Protein AF-A0A3C2EBA3-F1 (afdb_monomer)

Structure (mmCIF, N/CA/C/O backbone):
data_AF-A0A3C2EBA3-F1
#
_entry.id   AF-A0A3C2EBA3-F1
#
loop_
_atom_site.group_PDB
_atom_site.id
_atom_site.type_symbol
_atom_site.label_atom_id
_atom_site.label_alt_id
_atom_site.label_comp_id
_atom_site.label_asym_id
_atom_site.label_entity_id
_atom_site.label_seq_id
_atom_site.pdbx_PDB_ins_code
_atom_site.Cartn_x
_atom_site.Cartn_y
_atom_site.Cartn_z
_atom_site.occupancy
_atom_site.B_iso_or_equiv
_atom_site.auth_seq_id
_atom_site.auth_comp_id
_atom_site.auth_asym_id
_atom_site.auth_atom_id
_atom_site.pdbx_PDB_model_num
ATOM 1 N N . MET A 1 1 ? 36.173 0.325 -23.401 1.00 31.41 1 MET A N 1
ATOM 2 C CA . MET A 1 1 ? 35.203 1.389 -23.757 1.00 31.41 1 MET A CA 1
ATOM 3 C C . MET A 1 1 ? 33.831 0.750 -23.956 1.00 31.41 1 MET A C 1
ATOM 5 O O . MET A 1 1 ? 33.612 0.110 -24.977 1.00 31.41 1 MET A O 1
ATOM 9 N N . ASN A 1 2 ? 32.942 0.833 -22.961 1.00 29.47 2 ASN A N 1
ATOM 10 C CA . ASN A 1 2 ? 31.624 0.189 -23.014 1.00 29.47 2 ASN A CA 1
ATOM 11 C C . ASN A 1 2 ? 30.644 1.033 -23.838 1.00 29.47 2 ASN A C 1
ATOM 13 O O . ASN A 1 2 ? 30.284 2.140 -23.446 1.00 29.47 2 ASN A O 1
ATOM 17 N N . LYS A 1 3 ? 30.222 0.496 -24.987 1.00 30.86 3 LYS A N 1
ATOM 18 C CA . LYS A 1 3 ? 29.178 1.074 -25.838 1.00 30.86 3 LYS A CA 1
ATOM 19 C C . LYS A 1 3 ? 27.827 0.966 -25.124 1.00 30.86 3 LYS A C 1
ATOM 21 O O . LYS A 1 3 ? 27.302 -0.128 -24.938 1.00 30.86 3 LYS A O 1
ATOM 26 N N . ILE A 1 4 ? 27.270 2.110 -24.735 1.00 30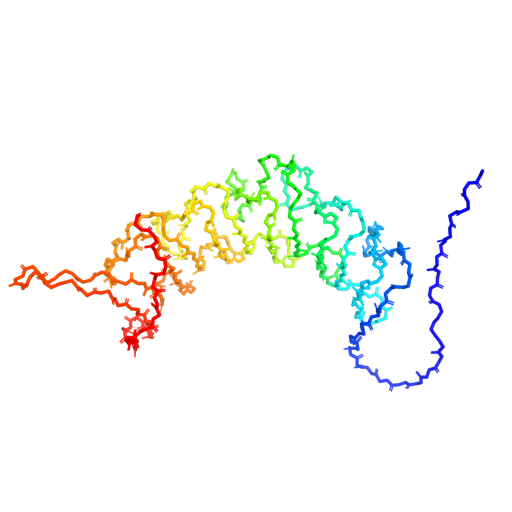.44 4 ILE A N 1
ATOM 27 C CA . ILE A 1 4 ? 25.890 2.243 -24.261 1.00 30.44 4 ILE A CA 1
ATOM 28 C C . ILE A 1 4 ? 24.974 1.980 -25.461 1.00 30.44 4 ILE A C 1
ATOM 30 O O . ILE A 1 4 ? 24.862 2.808 -26.362 1.00 30.44 4 ILE A O 1
ATOM 34 N N . ALA A 1 5 ? 24.346 0.806 -25.505 1.00 30.86 5 ALA A N 1
ATOM 35 C CA . ALA A 1 5 ? 23.328 0.493 -26.500 1.00 30.86 5 ALA A CA 1
ATOM 36 C C . ALA A 1 5 ? 22.001 1.148 -26.085 1.00 30.86 5 ALA A C 1
ATOM 38 O O . ALA A 1 5 ? 21.215 0.573 -25.332 1.00 30.86 5 ALA A O 1
ATOM 39 N N . LEU A 1 6 ? 21.769 2.371 -26.562 1.00 29.14 6 LEU A N 1
ATOM 40 C CA . LEU A 1 6 ? 20.478 3.047 -26.490 1.00 29.14 6 LEU A CA 1
ATOM 41 C C . LEU A 1 6 ? 19.537 2.382 -27.512 1.00 29.14 6 LEU A C 1
ATOM 43 O O . LEU A 1 6 ? 19.645 2.627 -28.711 1.00 29.14 6 LEU A O 1
ATOM 47 N N . LEU A 1 7 ? 18.656 1.484 -27.066 1.00 34.88 7 LEU A N 1
ATOM 48 C CA . LEU A 1 7 ? 17.690 0.838 -27.957 1.00 34.88 7 LEU A CA 1
ATOM 49 C C . LEU A 1 7 ? 16.492 1.775 -28.179 1.00 34.88 7 LEU A C 1
ATOM 51 O O . LEU A 1 7 ? 15.582 1.845 -27.357 1.00 34.88 7 LEU A O 1
ATOM 55 N N . ILE A 1 8 ? 16.507 2.497 -29.300 1.00 39.19 8 ILE A N 1
ATOM 56 C CA . ILE A 1 8 ? 15.340 3.201 -29.841 1.00 39.19 8 ILE A CA 1
ATOM 57 C C . ILE A 1 8 ? 14.452 2.142 -30.505 1.00 39.19 8 ILE A C 1
ATOM 59 O O . ILE A 1 8 ? 14.849 1.512 -31.483 1.00 39.19 8 ILE A O 1
ATOM 63 N N . ILE A 1 9 ? 13.265 1.903 -29.950 1.00 39.97 9 ILE A N 1
ATOM 64 C CA . ILE A 1 9 ? 12.298 0.951 -30.506 1.00 39.97 9 ILE A CA 1
ATOM 65 C C . ILE A 1 9 ? 11.638 1.594 -31.737 1.00 39.97 9 ILE A C 1
ATOM 67 O O . ILE A 1 9 ? 10.810 2.492 -31.596 1.00 39.97 9 ILE A O 1
ATOM 71 N N . PHE A 1 10 ? 11.986 1.129 -32.939 1.00 34.78 10 PHE A N 1
ATOM 72 C CA . PHE A 1 10 ? 11.207 1.371 -34.158 1.00 34.78 10 PHE A CA 1
ATOM 73 C C . PHE A 1 10 ? 10.054 0.360 -34.226 1.00 34.78 10 PHE A C 1
ATOM 75 O O . PHE A 1 10 ? 10.283 -0.848 -34.235 1.00 34.78 10 PHE A O 1
ATOM 82 N N . LEU A 1 11 ? 8.811 0.844 -34.284 1.00 38.69 11 LEU A N 1
ATOM 83 C CA . LEU A 1 11 ? 7.630 0.032 -34.594 1.00 38.69 11 LEU A CA 1
ATOM 84 C C . LEU A 1 11 ? 7.099 0.442 -35.971 1.00 38.69 11 LEU A C 1
ATOM 86 O O . LEU A 1 11 ? 6.733 1.599 -36.173 1.00 38.69 11 LEU A O 1
ATOM 90 N N . LEU A 1 12 ? 7.083 -0.529 -36.889 1.00 34.88 12 LEU A N 1
ATOM 91 C CA . LEU A 1 12 ? 6.545 -0.434 -38.246 1.00 34.88 12 LEU A CA 1
ATOM 92 C C . LEU A 1 12 ? 5.065 -0.006 -38.280 1.00 34.88 12 LEU A C 1
ATOM 94 O O . LEU A 1 12 ? 4.290 -0.217 -37.344 1.00 34.88 12 LEU A O 1
ATOM 98 N N . SER A 1 13 ? 4.723 0.623 -39.400 1.00 42.38 13 SER A N 1
ATOM 99 C CA . SER A 1 13 ? 3.483 1.300 -39.771 1.00 42.38 13 SER A CA 1
ATOM 100 C C . SER A 1 13 ? 2.246 0.396 -39.850 1.00 42.38 13 SER A C 1
ATOM 102 O O . SER A 1 13 ? 2.272 -0.654 -40.480 1.00 42.38 13 SER A O 1
ATOM 104 N N . ALA A 1 14 ? 1.132 0.883 -39.291 1.00 34.38 14 ALA A N 1
ATOM 105 C CA . ALA A 1 14 ? -0.233 0.670 -39.786 1.00 34.38 14 ALA A CA 1
ATOM 106 C C . ALA A 1 14 ? -1.189 1.697 -39.142 1.00 34.38 14 ALA A C 1
ATOM 108 O O . ALA A 1 14 ? -1.029 2.070 -37.976 1.00 34.38 14 ALA A O 1
ATOM 109 N N . ASN A 1 15 ? -2.135 2.165 -39.954 1.00 35.81 15 ASN A N 1
ATOM 110 C CA . ASN A 1 15 ? -3.033 3.303 -39.761 1.00 35.81 15 ASN A CA 1
ATOM 111 C C . ASN A 1 15 ? -4.149 3.098 -38.708 1.00 35.81 15 ASN A C 1
ATOM 113 O O . ASN A 1 15 ? -4.645 1.993 -38.529 1.00 35.81 15 ASN A O 1
ATOM 117 N N . LEU A 1 16 ? -4.554 4.229 -38.107 1.00 43.19 16 LEU A N 1
ATOM 118 C CA . LEU A 1 16 ? -5.832 4.584 -37.455 1.00 43.19 16 LEU A CA 1
ATOM 119 C C . LEU A 1 16 ? -6.456 3.671 -36.375 1.00 43.19 16 LEU A C 1
ATOM 121 O O . LEU A 1 16 ? -7.149 2.700 -36.646 1.00 43.19 16 LEU A O 1
ATOM 125 N N . SER A 1 17 ? -6.384 4.130 -35.125 1.00 37.41 17 SER A N 1
ATOM 126 C CA . SER A 1 17 ? -7.558 4.517 -34.317 1.00 37.41 17 SER A CA 1
ATOM 127 C C . SER A 1 17 ? -7.080 5.024 -32.956 1.00 37.41 17 SER A C 1
ATOM 129 O O . SER A 1 17 ? -6.072 4.563 -32.422 1.00 37.41 17 SER A O 1
ATOM 131 N N . ASN A 1 18 ? -7.786 6.013 -32.413 1.00 45.53 18 ASN A N 1
ATOM 132 C CA . ASN A 1 18 ? -7.537 6.640 -31.116 1.00 45.53 18 ASN A CA 1
ATOM 133 C C . ASN A 1 18 ? -7.939 5.687 -29.968 1.00 45.53 18 ASN A C 1
ATOM 135 O O . ASN A 1 18 ? -8.848 5.960 -29.190 1.00 45.53 18 ASN A O 1
ATOM 139 N N . SER A 1 19 ? -7.318 4.510 -29.935 1.00 46.69 19 SER A N 1
ATOM 140 C CA . SER A 1 19 ? -7.518 3.462 -28.943 1.00 46.69 19 SER A CA 1
ATOM 141 C C . SER A 1 19 ? -6.326 3.478 -27.998 1.00 46.69 19 SER A C 1
ATOM 143 O O . SER A 1 19 ? -5.181 3.337 -28.439 1.00 46.69 19 SER A O 1
ATOM 145 N N . GLN A 1 20 ? -6.593 3.647 -26.700 1.00 60.56 20 GLN A N 1
ATOM 146 C CA . GLN A 1 20 ? -5.590 3.462 -25.658 1.00 60.56 20 GLN A CA 1
ATOM 147 C C . GLN A 1 20 ? -5.163 1.986 -25.619 1.00 60.56 20 GLN A C 1
ATOM 149 O O . GLN A 1 20 ? -5.684 1.196 -24.832 1.00 60.56 20 GLN A O 1
ATOM 154 N N . SER A 1 21 ? -4.269 1.571 -26.520 1.00 81.38 21 SER A N 1
ATOM 155 C CA . SER A 1 21 ? -3.880 0.169 -26.639 1.00 81.38 21 SER A CA 1
ATOM 156 C C . SER A 1 21 ? -2.825 -0.156 -25.587 1.00 81.38 21 SER A C 1
ATOM 158 O O . SER A 1 21 ? -1.691 0.337 -25.657 1.00 81.38 21 SER A O 1
ATOM 160 N N . THR A 1 22 ? -3.174 -1.015 -24.639 1.00 87.88 22 THR A N 1
ATOM 161 C CA . THR A 1 22 ? -2.207 -1.664 -23.757 1.00 87.88 22 THR A CA 1
ATOM 162 C C . THR A 1 22 ? -1.638 -2.893 -24.460 1.00 87.88 22 THR A C 1
ATOM 164 O O . THR A 1 22 ? -2.386 -3.729 -24.961 1.00 87.88 22 THR A O 1
ATOM 167 N N . LYS A 1 23 ? -0.310 -3.002 -24.514 1.00 91.81 23 LYS A N 1
ATOM 168 C CA . LYS A 1 23 ? 0.401 -4.152 -25.080 1.00 91.81 23 LYS A CA 1
ATOM 169 C C . LYS A 1 23 ? 1.373 -4.730 -24.067 1.00 91.81 23 LYS A C 1
ATOM 171 O O . LYS A 1 23 ? 2.056 -3.987 -23.363 1.00 91.81 23 LYS A O 1
ATOM 176 N N . THR A 1 24 ? 1.464 -6.050 -24.048 1.00 94.25 24 THR A N 1
ATOM 177 C CA . THR A 1 24 ? 2.398 -6.797 -23.208 1.00 94.25 24 THR A CA 1
ATOM 178 C C . THR A 1 24 ? 3.431 -7.476 -24.096 1.00 94.25 24 THR A C 1
ATOM 180 O O . THR A 1 24 ? 3.086 -8.061 -25.121 1.00 94.25 24 THR A O 1
ATOM 183 N N . HIS A 1 25 ? 4.702 -7.363 -23.724 1.00 93.38 25 HIS A N 1
ATOM 184 C CA . HIS A 1 25 ? 5.829 -7.890 -24.481 1.00 93.38 25 HIS A CA 1
ATOM 185 C C . HIS A 1 25 ? 6.744 -8.695 -23.564 1.00 93.38 25 HIS A C 1
ATOM 187 O O . HIS A 1 25 ? 7.222 -8.169 -22.560 1.00 93.38 25 HIS A O 1
ATOM 193 N N . LYS A 1 26 ? 7.050 -9.936 -23.947 1.00 96.88 26 LYS A N 1
ATOM 194 C CA . LYS A 1 26 ? 8.061 -10.741 -23.262 1.00 96.88 26 LYS A CA 1
ATOM 195 C C . LYS A 1 26 ? 9.458 -10.270 -23.653 1.00 96.88 26 LYS A C 1
ATOM 197 O O . LYS A 1 26 ? 9.784 -10.177 -24.837 1.00 96.88 26 LYS A O 1
ATOM 202 N N . LEU A 1 27 ? 10.296 -9.977 -22.668 1.00 95.19 27 LEU A N 1
ATOM 203 C CA . LEU A 1 27 ? 11.659 -9.513 -22.895 1.00 95.19 27 LEU A CA 1
ATOM 204 C C . LEU A 1 27 ? 12.588 -10.691 -23.190 1.00 95.19 27 LEU A C 1
ATOM 206 O O . LEU A 1 27 ? 12.695 -11.622 -22.400 1.00 95.19 27 LEU A O 1
ATOM 210 N N . MET A 1 28 ? 13.326 -10.631 -24.296 1.00 96.44 28 MET A N 1
ATOM 211 C CA . MET A 1 28 ? 14.301 -11.676 -24.655 1.00 96.44 28 MET A CA 1
ATOM 212 C C . MET A 1 28 ? 15.658 -11.494 -23.953 1.00 96.44 28 MET A C 1
ATOM 214 O O . MET A 1 28 ? 16.465 -12.416 -23.900 1.00 96.44 28 MET A O 1
ATOM 218 N N . ARG A 1 29 ? 15.920 -10.304 -23.404 1.00 96.50 29 ARG A N 1
ATOM 219 C CA . ARG A 1 29 ? 17.143 -9.943 -22.673 1.00 96.50 29 ARG A CA 1
ATOM 220 C C . ARG A 1 29 ? 16.845 -8.865 -21.637 1.00 96.50 29 ARG A C 1
ATOM 222 O O . ARG A 1 29 ? 15.817 -8.193 -21.743 1.00 96.50 29 ARG A O 1
ATOM 229 N N . ASP A 1 30 ? 17.753 -8.676 -20.682 1.00 97.69 30 ASP A N 1
ATOM 230 C CA . ASP A 1 30 ? 17.630 -7.592 -19.712 1.00 97.69 30 ASP A CA 1
ATOM 231 C C . ASP A 1 30 ? 17.641 -6.276 -20.486 1.00 97.69 30 ASP A C 1
ATOM 233 O O . ASP A 1 30 ? 18.505 -6.046 -21.340 1.00 97.69 30 ASP A O 1
ATOM 237 N N . THR A 1 31 ? 16.627 -5.449 -20.259 1.00 96.56 31 THR A N 1
ATOM 238 C CA . THR A 1 31 ? 16.360 -4.288 -21.110 1.00 96.56 31 THR A CA 1
ATOM 239 C C . THR A 1 31 ? 16.209 -3.050 -20.248 1.00 96.56 31 THR A C 1
ATOM 241 O O . THR A 1 31 ? 15.356 -2.995 -19.365 1.00 96.56 31 THR A O 1
ATOM 244 N N . ILE A 1 32 ? 17.039 -2.041 -20.514 1.00 96.19 32 ILE A N 1
ATOM 245 C CA . ILE A 1 32 ? 16.890 -0.717 -19.911 1.00 96.19 32 ILE A CA 1
ATOM 246 C C . ILE A 1 32 ? 15.850 0.053 -20.722 1.00 96.19 32 ILE A C 1
ATOM 248 O O . ILE A 1 32 ? 16.003 0.215 -21.932 1.00 96.19 32 ILE A O 1
ATOM 252 N N . VAL A 1 33 ? 14.812 0.546 -20.054 1.00 92.94 33 VAL A N 1
ATOM 253 C CA . VAL A 1 33 ? 13.760 1.372 -20.652 1.00 92.94 33 VAL A CA 1
ATOM 254 C C . VAL A 1 33 ? 13.616 2.657 -19.847 1.00 92.94 33 VAL A C 1
ATOM 256 O O . VAL A 1 33 ? 13.708 2.651 -18.619 1.00 92.94 33 VAL A O 1
ATOM 259 N N . LYS A 1 34 ? 13.387 3.775 -20.537 1.00 92.12 34 LYS A N 1
ATOM 260 C CA . LYS A 1 34 ? 13.075 5.051 -19.893 1.00 92.12 34 LYS A CA 1
ATOM 261 C C . LYS A 1 34 ? 11.602 5.063 -19.474 1.00 92.12 34 LYS A C 1
ATOM 263 O O . LYS A 1 34 ? 10.723 4.918 -20.318 1.00 92.12 34 LYS A O 1
ATOM 268 N N . VAL A 1 35 ? 11.345 5.243 -18.183 1.00 91.19 35 VAL A N 1
ATOM 269 C CA . VAL A 1 35 ? 10.013 5.347 -17.576 1.00 91.19 35 VAL A CA 1
ATOM 270 C C . VAL A 1 35 ? 9.922 6.708 -16.893 1.00 91.19 35 VAL A C 1
ATOM 272 O O . VAL A 1 35 ? 10.607 6.965 -15.903 1.00 91.19 35 VAL A O 1
ATOM 275 N N . GLY A 1 36 ? 9.153 7.628 -17.482 1.00 87.44 36 GLY A N 1
ATOM 276 C CA . GLY A 1 36 ? 9.207 9.041 -17.102 1.00 87.44 36 GLY A CA 1
ATOM 277 C C . GLY A 1 36 ? 10.634 9.593 -17.232 1.00 87.44 36 GLY A C 1
ATOM 278 O O . GLY A 1 36 ? 11.240 9.543 -18.305 1.00 87.44 36 GLY A O 1
ATOM 279 N N . ASN A 1 37 ? 11.193 10.077 -16.121 1.00 87.00 37 ASN A N 1
ATOM 280 C CA . ASN A 1 37 ? 12.564 10.598 -16.051 1.00 87.00 37 ASN A CA 1
ATOM 281 C C . ASN A 1 37 ? 13.594 9.576 -15.541 1.00 87.00 37 ASN A C 1
ATOM 283 O O . ASN A 1 37 ? 14.760 9.923 -15.363 1.00 87.00 37 ASN A O 1
ATOM 287 N N . THR A 1 38 ? 13.194 8.325 -15.312 1.00 88.00 38 THR A N 1
ATOM 288 C CA . THR A 1 38 ? 14.051 7.295 -14.716 1.00 88.00 38 THR A CA 1
ATOM 289 C C . THR A 1 38 ? 14.356 6.189 -15.720 1.00 88.00 38 THR A C 1
ATOM 291 O O . THR A 1 38 ? 13.475 5.710 -16.428 1.00 88.00 38 THR A O 1
ATOM 294 N N . SER A 1 39 ? 15.612 5.752 -15.778 1.00 92.81 39 SER A N 1
ATOM 295 C CA . SER A 1 39 ? 15.996 4.545 -16.515 1.00 92.81 39 SER A CA 1
ATOM 296 C C . SER A 1 39 ? 15.798 3.323 -15.623 1.00 92.81 39 SER A C 1
ATOM 298 O O . SER A 1 39 ? 16.400 3.235 -14.555 1.00 92.81 39 SER A O 1
ATOM 300 N N . VAL A 1 40 ? 14.970 2.378 -16.061 1.00 95.81 40 VAL A N 1
ATOM 301 C CA . VAL A 1 40 ? 14.630 1.162 -15.312 1.00 95.81 40 VAL A CA 1
ATOM 302 C C . VAL A 1 40 ? 15.116 -0.055 -16.087 1.00 95.81 40 VAL A C 1
ATOM 304 O O . VAL A 1 40 ? 14.866 -0.170 -17.284 1.00 95.81 40 VAL A O 1
ATOM 307 N N . MET A 1 41 ? 15.817 -0.965 -15.411 1.00 97.62 41 MET A N 1
ATOM 308 C CA . MET A 1 41 ? 16.261 -2.227 -16.001 1.00 97.62 41 MET A CA 1
ATOM 309 C C . MET A 1 41 ? 15.246 -3.329 -15.704 1.00 97.62 41 MET A C 1
ATOM 311 O O . MET A 1 41 ? 15.033 -3.678 -14.542 1.00 97.62 41 MET A O 1
ATOM 315 N N . PHE A 1 42 ? 14.642 -3.878 -16.753 1.00 98.06 42 PHE A N 1
ATOM 316 C CA . PHE A 1 42 ? 13.672 -4.966 -16.677 1.00 98.06 42 PHE A CA 1
ATOM 317 C C . PHE A 1 42 ? 14.316 -6.317 -16.988 1.00 98.06 42 PHE A C 1
ATOM 319 O O . PHE A 1 42 ? 15.216 -6.402 -17.825 1.00 98.06 42 PHE A O 1
ATOM 326 N N . LEU A 1 43 ? 13.850 -7.357 -16.298 1.00 98.44 43 LEU A N 1
ATOM 327 C CA . LEU A 1 43 ? 14.417 -8.703 -16.299 1.00 98.44 43 LEU A CA 1
ATOM 328 C C . LEU A 1 43 ? 14.042 -9.480 -17.569 1.00 98.44 43 LEU A C 1
ATOM 330 O O . LEU A 1 43 ? 12.872 -9.557 -17.951 1.00 98.44 43 LEU A O 1
ATOM 334 N N . ARG A 1 44 ? 15.025 -10.124 -18.199 1.00 97.69 44 ARG A N 1
ATOM 335 C CA . ARG A 1 44 ? 14.812 -11.062 -19.308 1.00 97.69 44 ARG A CA 1
ATOM 336 C C . ARG A 1 44 ? 13.855 -12.187 -18.930 1.00 97.69 44 ARG A C 1
ATOM 338 O O . ARG A 1 44 ? 13.794 -12.626 -17.788 1.00 97.69 44 ARG A O 1
ATOM 345 N N . GLY A 1 45 ? 13.146 -12.704 -19.921 1.00 97.25 45 GLY A N 1
ATOM 346 C CA . GLY A 1 45 ? 12.176 -13.781 -19.756 1.00 97.25 45 GLY A CA 1
ATOM 347 C C . GLY A 1 45 ? 10.866 -13.347 -19.096 1.00 97.25 45 GLY A C 1
ATOM 348 O O . GLY A 1 45 ? 9.959 -14.171 -19.012 1.00 97.25 45 GLY A O 1
ATOM 349 N N . THR A 1 46 ? 10.747 -12.083 -18.674 1.00 98.00 46 THR A N 1
ATOM 350 C CA . THR A 1 46 ? 9.541 -11.521 -18.055 1.00 98.00 46 THR A CA 1
ATOM 351 C C . THR A 1 46 ? 8.828 -10.546 -18.979 1.00 98.00 46 THR A C 1
ATOM 353 O O . THR A 1 46 ? 9.394 -10.074 -19.968 1.00 98.00 46 THR A O 1
ATOM 356 N N . ASP A 1 47 ? 7.577 -10.251 -18.647 1.00 96.88 47 ASP A N 1
ATOM 357 C CA . ASP A 1 47 ? 6.748 -9.338 -19.415 1.00 96.88 47 ASP A CA 1
ATOM 358 C C . ASP A 1 47 ? 6.938 -7.882 -18.980 1.00 96.88 47 ASP A C 1
ATOM 360 O O . ASP A 1 47 ? 6.989 -7.559 -17.790 1.00 96.88 47 ASP A O 1
ATOM 364 N N . ILE A 1 48 ? 6.956 -6.986 -19.965 1.00 96.12 48 ILE A N 1
ATOM 365 C CA . ILE A 1 48 ? 6.745 -5.550 -19.789 1.00 96.12 48 ILE A CA 1
ATOM 366 C C . ILE A 1 48 ? 5.396 -5.175 -20.394 1.00 96.12 48 ILE A C 1
ATOM 368 O O . ILE A 1 48 ? 5.032 -5.643 -21.473 1.00 96.12 48 ILE A O 1
ATOM 372 N N . THR A 1 49 ? 4.642 -4.321 -19.710 1.00 95.69 49 THR A N 1
ATOM 373 C CA . THR A 1 49 ? 3.371 -3.802 -20.220 1.00 95.69 49 THR A CA 1
ATOM 374 C C . THR A 1 49 ? 3.505 -2.319 -20.529 1.00 95.69 49 THR A C 1
ATOM 376 O O . THR A 1 49 ? 3.982 -1.545 -19.698 1.00 95.69 49 THR A O 1
ATOM 379 N N . ILE A 1 50 ? 3.079 -1.926 -21.727 1.00 92.25 50 ILE A N 1
ATOM 380 C CA . ILE A 1 50 ? 3.204 -0.575 -22.271 1.00 92.25 50 ILE A CA 1
ATOM 381 C C . ILE A 1 50 ? 1.824 -0.097 -22.715 1.00 92.25 50 ILE A C 1
ATOM 383 O O . ILE A 1 50 ? 1.115 -0.791 -23.443 1.00 92.25 50 ILE A O 1
ATOM 387 N N . LYS A 1 51 ? 1.453 1.107 -22.297 1.00 89.06 51 LYS A N 1
ATOM 388 C CA . LYS A 1 51 ? 0.262 1.830 -22.730 1.00 89.06 51 LYS A CA 1
ATOM 389 C C . LYS A 1 51 ? 0.652 2.902 -23.751 1.00 89.06 51 LYS A C 1
ATOM 391 O O . LYS A 1 51 ? 1.693 3.550 -23.624 1.00 89.06 51 LYS A O 1
ATOM 396 N N . ASP A 1 52 ? -0.161 3.054 -24.792 1.00 84.06 52 ASP A N 1
ATOM 397 C CA . ASP A 1 52 ? -0.040 4.111 -25.810 1.00 84.06 52 ASP A CA 1
ATOM 398 C C . ASP A 1 52 ? 1.344 4.173 -26.482 1.00 84.06 52 ASP A C 1
ATOM 400 O O . ASP A 1 52 ? 1.848 5.233 -26.848 1.00 84.06 52 ASP A O 1
ATOM 404 N N . ARG A 1 53 ? 1.987 3.003 -26.620 1.00 71.69 53 ARG A N 1
ATOM 405 C CA . ARG A 1 53 ? 3.325 2.793 -27.213 1.00 71.69 53 ARG A CA 1
ATOM 406 C C . ARG A 1 53 ? 4.486 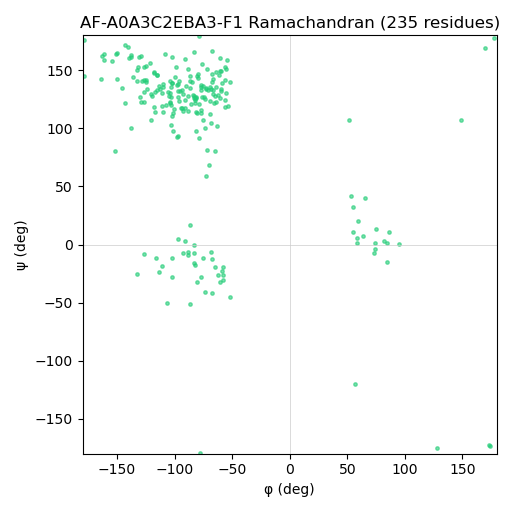3.557 -26.549 1.00 71.69 53 ARG A C 1
ATOM 408 O O . ARG A 1 53 ? 5.612 3.426 -27.018 1.00 71.69 53 ARG A O 1
ATOM 415 N N . LYS A 1 54 ? 4.248 4.335 -25.489 1.00 77.69 54 LYS A N 1
ATOM 416 C CA . LYS A 1 54 ? 5.264 5.201 -24.858 1.00 77.69 54 LYS A CA 1
ATOM 417 C C . LYS A 1 54 ? 5.324 5.082 -23.338 1.00 77.69 54 LYS A C 1
ATOM 419 O O . LYS A 1 54 ? 6.380 5.320 -22.762 1.00 77.69 54 LYS A O 1
ATOM 424 N N . ASN A 1 55 ? 4.230 4.680 -22.697 1.00 87.44 55 ASN A N 1
ATOM 425 C CA . ASN A 1 55 ? 4.125 4.675 -21.244 1.00 87.44 55 ASN A CA 1
ATOM 426 C C . ASN A 1 55 ? 4.277 3.250 -20.723 1.00 87.44 55 ASN A C 1
ATOM 428 O O . ASN A 1 55 ? 3.352 2.447 -20.815 1.00 87.44 55 ASN A O 1
ATOM 432 N N . VAL A 1 56 ? 5.445 2.911 -20.183 1.00 93.62 56 VAL A N 1
ATOM 433 C CA . VAL A 1 56 ? 5.610 1.648 -19.453 1.00 93.62 56 VAL A CA 1
ATOM 434 C C . VAL A 1 56 ? 4.751 1.703 -18.194 1.00 93.62 56 VAL A C 1
ATOM 436 O O . VAL A 1 56 ? 4.949 2.583 -17.362 1.00 93.62 56 VAL A O 1
ATOM 439 N N . ILE A 1 57 ? 3.821 0.759 -18.047 1.00 94.94 57 ILE A N 1
ATOM 440 C CA . ILE A 1 57 ? 2.927 0.691 -16.885 1.00 94.94 57 ILE A CA 1
ATOM 441 C C . ILE A 1 57 ? 3.358 -0.372 -15.877 1.00 94.94 57 ILE A C 1
ATOM 443 O O . ILE A 1 57 ? 3.086 -0.225 -14.693 1.00 94.94 57 ILE A O 1
ATOM 447 N N . SER A 1 58 ? 4.040 -1.442 -16.299 1.00 97.31 58 SER A N 1
ATOM 448 C CA . SER A 1 58 ? 4.596 -2.428 -15.363 1.00 97.31 58 SER A CA 1
ATOM 449 C C . SER A 1 58 ? 5.660 -3.323 -15.992 1.00 97.31 58 SER A C 1
ATOM 451 O O . SER A 1 58 ? 5.731 -3.447 -17.214 1.00 97.31 58 SER A O 1
ATOM 453 N N . GLY A 1 59 ? 6.451 -3.980 -15.145 1.00 97.88 59 GLY A N 1
ATOM 454 C CA . GLY A 1 59 ? 7.374 -5.050 -15.527 1.00 97.88 59 GLY A CA 1
ATOM 455 C C . GLY A 1 59 ? 8.113 -5.613 -14.314 1.00 97.88 59 GLY A C 1
ATOM 456 O O . GLY A 1 59 ? 7.946 -5.107 -13.202 1.00 97.88 59 GLY A O 1
ATOM 457 N N . THR A 1 60 ? 8.927 -6.650 -14.512 1.00 98.50 60 THR A N 1
ATOM 458 C CA . THR A 1 60 ? 9.768 -7.220 -13.445 1.00 98.50 60 THR A CA 1
ATOM 459 C C . THR A 1 60 ? 11.153 -6.588 -13.459 1.00 98.50 60 THR A C 1
ATOM 461 O O . THR A 1 60 ? 11.810 -6.533 -14.497 1.00 98.50 60 THR A O 1
ATOM 464 N N . LEU A 1 61 ? 11.611 -6.115 -12.305 1.00 98.38 61 LEU A N 1
ATOM 465 C CA . LEU A 1 61 ? 12.906 -5.459 -12.153 1.00 98.38 61 LEU A CA 1
ATOM 466 C C . LEU A 1 61 ? 14.067 -6.456 -12.275 1.00 98.38 61 LEU A C 1
ATOM 468 O O . LEU A 1 61 ? 14.063 -7.484 -11.607 1.00 98.38 61 LEU A O 1
ATOM 472 N N . ALA A 1 62 ? 15.098 -6.131 -13.057 1.00 97.88 62 ALA A N 1
ATOM 473 C CA . ALA A 1 62 ? 16.353 -6.894 -13.075 1.00 97.88 62 ALA A CA 1
ATOM 474 C C . ALA A 1 62 ? 17.277 -6.519 -11.902 1.00 97.88 62 ALA A C 1
ATOM 476 O O . ALA A 1 62 ? 17.998 -7.358 -11.370 1.00 97.88 62 ALA A O 1
ATOM 477 N N . ASN A 1 63 ? 17.222 -5.253 -11.477 1.00 97.00 63 ASN A N 1
ATOM 478 C CA . ASN A 1 63 ? 18.024 -4.683 -10.396 1.00 97.00 63 ASN A CA 1
ATOM 479 C C . ASN A 1 63 ? 17.136 -3.958 -9.388 1.00 97.00 63 ASN A C 1
ATOM 481 O O . ASN A 1 63 ? 16.008 -3.584 -9.706 1.00 97.00 63 ASN A O 1
ATOM 485 N N . ASN A 1 64 ? 17.664 -3.716 -8.187 1.00 95.94 64 ASN A N 1
ATOM 486 C CA . ASN A 1 64 ? 16.956 -2.899 -7.211 1.00 95.94 64 ASN A CA 1
ATOM 487 C C . ASN A 1 64 ? 16.709 -1.499 -7.793 1.00 95.94 64 ASN A C 1
ATOM 489 O O . ASN A 1 64 ? 17.629 -0.879 -8.331 1.00 95.94 64 ASN A O 1
ATOM 493 N N . LEU A 1 65 ? 15.480 -0.997 -7.680 1.00 94.31 65 LEU A N 1
ATOM 494 C CA . LEU A 1 65 ? 15.106 0.317 -8.205 1.00 94.31 65 LEU A CA 1
ATOM 495 C C . LEU A 1 65 ? 14.996 1.318 -7.061 1.00 94.31 65 LEU A C 1
ATOM 497 O O . LEU A 1 65 ? 14.181 1.129 -6.164 1.00 94.31 65 LEU A O 1
ATOM 501 N N . LYS A 1 66 ? 15.765 2.407 -7.107 1.00 90.25 66 LYS A N 1
ATOM 502 C CA . LYS A 1 66 ? 15.587 3.520 -6.171 1.00 90.25 66 LYS A CA 1
ATOM 503 C C . LYS A 1 66 ? 14.269 4.240 -6.464 1.00 90.25 66 LYS A C 1
ATOM 505 O O . LYS A 1 66 ? 14.040 4.708 -7.577 1.00 90.25 66 LYS A O 1
ATOM 510 N N . LEU A 1 67 ? 13.416 4.332 -5.456 1.00 84.12 67 LEU A N 1
ATOM 511 C CA . LEU A 1 67 ? 12.158 5.049 -5.480 1.00 84.12 67 LEU A CA 1
ATOM 512 C C . LEU A 1 67 ? 12.387 6.480 -4.996 1.00 84.12 67 LEU A C 1
ATOM 514 O O . LEU A 1 67 ? 12.793 6.721 -3.859 1.00 84.12 67 LEU A O 1
ATOM 518 N N . TYR A 1 68 ? 12.122 7.431 -5.882 1.00 69.44 68 TYR A N 1
ATOM 519 C CA . TYR A 1 68 ? 12.191 8.851 -5.573 1.00 69.44 68 TYR A CA 1
ATOM 520 C C . TYR A 1 68 ? 10.816 9.326 -5.081 1.00 69.44 68 TYR A C 1
ATOM 522 O O . TYR A 1 68 ? 9.803 9.013 -5.700 1.00 69.44 68 TYR A O 1
ATOM 530 N N . SER A 1 69 ? 10.791 10.127 -4.011 1.00 61.72 69 SER A N 1
ATOM 531 C CA . SER A 1 69 ? 9.656 10.985 -3.615 1.00 61.72 69 SER A CA 1
ATOM 532 C C . SER A 1 69 ? 8.497 10.413 -2.773 1.00 61.72 69 SER A C 1
ATOM 534 O O . SER A 1 69 ? 7.608 11.199 -2.461 1.00 61.72 69 SER A O 1
ATOM 536 N N . ALA A 1 70 ? 8.464 9.144 -2.341 1.00 61.56 70 ALA A N 1
ATOM 537 C CA . ALA A 1 70 ? 7.347 8.668 -1.486 1.00 61.56 70 ALA A CA 1
ATOM 538 C C . ALA A 1 70 ? 7.672 8.557 0.014 1.00 61.56 70 ALA A C 1
ATOM 540 O O . ALA A 1 70 ? 6.777 8.367 0.833 1.00 61.56 70 ALA A O 1
ATOM 541 N N . ALA A 1 71 ? 8.944 8.659 0.401 1.00 64.62 71 ALA A N 1
ATOM 542 C CA . ALA A 1 71 ? 9.372 8.481 1.785 1.00 64.62 71 ALA A CA 1
ATOM 543 C C . ALA A 1 71 ? 10.453 9.492 2.175 1.00 64.62 71 ALA A C 1
ATOM 545 O O . ALA A 1 71 ? 11.157 10.033 1.325 1.00 64.62 71 ALA A O 1
ATOM 546 N N . LYS A 1 72 ? 10.628 9.701 3.486 1.00 69.62 72 LYS A N 1
ATOM 547 C CA . LYS A 1 72 ? 11.642 10.615 4.057 1.00 69.62 72 LYS A CA 1
ATOM 548 C C . LYS A 1 72 ? 13.095 10.148 3.861 1.00 69.62 72 LYS A C 1
ATOM 550 O O . LYS A 1 72 ? 14.023 10.852 4.245 1.00 69.62 72 LYS A O 1
ATOM 555 N N . LYS A 1 73 ? 13.298 8.941 3.331 1.00 74.75 73 LYS A N 1
ATOM 556 C CA . LYS A 1 73 ? 14.600 8.318 3.068 1.00 74.75 73 LYS A CA 1
ATOM 557 C C . LYS A 1 73 ? 14.565 7.624 1.715 1.00 74.75 73 LYS A C 1
ATOM 559 O O . LYS A 1 73 ? 13.488 7.320 1.209 1.00 74.75 73 LYS A O 1
ATOM 564 N N . ASP A 1 74 ? 15.746 7.323 1.187 1.00 80.69 74 ASP A N 1
ATOM 565 C CA . ASP A 1 74 ? 15.890 6.484 0.003 1.00 80.69 74 ASP A CA 1
ATOM 566 C C . ASP A 1 74 ? 15.159 5.150 0.197 1.00 80.69 74 ASP A C 1
ATOM 568 O O . ASP A 1 74 ? 15.471 4.373 1.103 1.00 80.69 74 ASP A O 1
ATOM 572 N N . VAL A 1 75 ? 14.182 4.886 -0.667 1.00 87.06 75 VAL A N 1
ATOM 573 C CA . VAL A 1 75 ? 13.463 3.613 -0.748 1.00 87.06 75 VAL A CA 1
ATOM 574 C C . VAL A 1 75 ? 13.978 2.862 -1.968 1.00 87.06 75 VAL A C 1
ATOM 576 O O . VAL A 1 75 ? 14.242 3.464 -3.000 1.00 87.06 75 VAL A O 1
ATOM 579 N N . PHE A 1 76 ? 14.144 1.554 -1.856 1.00 92.25 76 PHE A N 1
ATOM 580 C CA . PHE A 1 76 ? 14.563 0.667 -2.927 1.00 92.25 76 PHE A CA 1
ATOM 581 C C . PHE A 1 76 ? 13.517 -0.432 -3.094 1.00 92.25 76 PHE A C 1
ATOM 583 O O . PHE A 1 76 ? 13.064 -1.056 -2.136 1.00 92.25 76 PHE A O 1
ATOM 590 N N . LEU A 1 77 ? 13.143 -0.688 -4.337 1.00 95.12 77 LEU A N 1
ATOM 591 C CA . LEU A 1 77 ? 12.345 -1.845 -4.697 1.00 95.12 77 LEU A CA 1
ATOM 592 C C . LEU A 1 77 ? 13.262 -3.032 -4.951 1.00 95.12 77 LEU A C 1
ATOM 594 O O . LEU A 1 77 ? 14.359 -2.866 -5.485 1.00 95.12 77 LEU A O 1
ATOM 598 N N . SER A 1 78 ? 12.800 -4.221 -4.590 1.00 96.62 78 SER A N 1
ATOM 599 C CA . SER A 1 78 ? 13.536 -5.467 -4.774 1.00 96.62 78 SER A CA 1
ATOM 600 C C . SER A 1 78 ? 13.662 -5.840 -6.250 1.00 96.62 78 SER A C 1
ATOM 602 O O . SER A 1 78 ? 12.673 -5.868 -6.986 1.00 96.62 78 SER A O 1
ATOM 604 N N . LYS A 1 79 ? 14.867 -6.221 -6.681 1.00 97.44 79 LYS A N 1
ATOM 605 C CA . LYS A 1 79 ? 15.061 -6.957 -7.938 1.00 97.44 79 LYS A CA 1
ATOM 606 C C . LYS A 1 79 ? 14.209 -8.230 -7.967 1.00 97.44 79 LYS A C 1
ATOM 608 O O . LYS A 1 79 ? 13.844 -8.762 -6.922 1.00 97.44 79 LYS A O 1
ATOM 613 N N . ASN A 1 80 ? 13.947 -8.745 -9.162 1.00 97.62 80 ASN A N 1
ATOM 614 C CA . ASN A 1 80 ? 13.115 -9.922 -9.421 1.00 97.62 80 ASN A CA 1
ATOM 615 C C . ASN A 1 80 ? 11.668 -9.791 -8.919 1.00 97.62 80 ASN A C 1
ATOM 617 O O . ASN A 1 80 ? 10.979 -10.794 -8.756 1.00 97.62 80 ASN A O 1
ATOM 621 N N . THR A 1 81 ? 11.192 -8.566 -8.691 1.00 97.94 81 THR A N 1
ATOM 622 C CA . THR A 1 81 ? 9.799 -8.299 -8.318 1.00 97.94 81 THR A CA 1
ATOM 623 C C . THR A 1 81 ? 9.139 -7.368 -9.323 1.00 97.94 81 THR A C 1
ATOM 625 O O . THR A 1 81 ? 9.810 -6.628 -10.052 1.00 97.94 81 THR A O 1
ATOM 628 N N . LYS A 1 82 ? 7.808 -7.442 -9.398 1.00 97.81 82 LYS A N 1
ATOM 629 C CA . LYS A 1 82 ? 7.014 -6.595 -10.284 1.00 97.81 82 LYS A CA 1
ATOM 630 C C . LYS A 1 82 ? 6.926 -5.181 -9.712 1.00 97.81 82 LYS A C 1
ATOM 632 O O . LYS A 1 82 ? 6.656 -4.999 -8.528 1.00 97.81 82 LYS A O 1
ATOM 637 N N . VAL A 1 83 ? 7.088 -4.191 -10.579 1.00 97.44 83 VAL A N 1
ATOM 638 C CA . VAL A 1 83 ? 6.839 -2.774 -10.297 1.00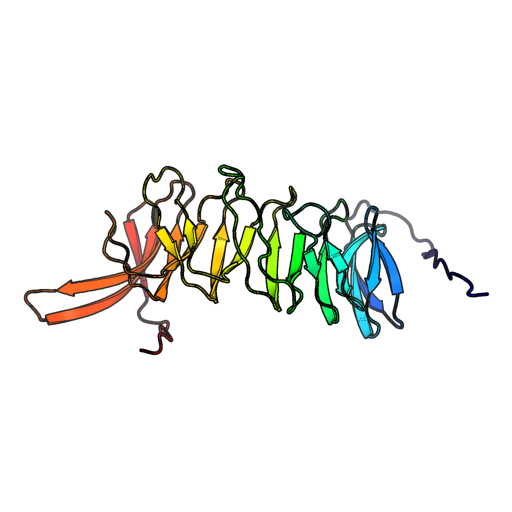 97.44 83 VAL A CA 1
ATOM 639 C C . VAL A 1 83 ? 5.720 -2.267 -11.204 1.00 97.44 83 VAL A C 1
ATOM 641 O O . VAL A 1 83 ? 5.580 -2.730 -12.341 1.00 97.44 83 VAL A O 1
ATOM 644 N N . VAL A 1 84 ? 4.923 -1.323 -10.708 1.00 96.38 84 VAL A N 1
ATOM 645 C CA . VAL A 1 84 ? 3.875 -0.642 -11.480 1.00 96.38 84 VAL A CA 1
ATOM 646 C C . VAL A 1 84 ? 4.095 0.861 -11.419 1.00 96.38 84 VAL A C 1
ATOM 648 O O . VAL A 1 84 ? 4.420 1.408 -10.362 1.00 96.38 84 VAL A O 1
ATOM 651 N N . PHE A 1 85 ? 3.887 1.517 -12.554 1.00 94.69 85 PHE A N 1
ATOM 652 C CA . PHE A 1 85 ? 4.026 2.954 -12.722 1.00 94.69 85 PHE A CA 1
ATOM 653 C C . PHE A 1 85 ? 2.694 3.587 -13.119 1.00 94.69 85 PHE A C 1
ATOM 655 O O . PHE A 1 85 ? 1.896 2.972 -13.830 1.00 94.69 85 PHE A O 1
ATOM 662 N N . ASN A 1 86 ? 2.474 4.830 -12.699 1.00 92.12 86 ASN A N 1
ATOM 663 C CA . ASN A 1 86 ? 1.381 5.642 -13.222 1.00 92.12 86 ASN A CA 1
ATOM 664 C C . ASN A 1 86 ? 1.721 6.233 -14.598 1.00 92.12 86 ASN A C 1
ATOM 666 O O . ASN A 1 86 ? 2.822 6.064 -15.128 1.00 92.12 86 ASN A O 1
ATOM 670 N N . ALA A 1 87 ? 0.773 6.978 -15.171 1.00 89.81 87 ALA A N 1
ATOM 671 C CA . ALA A 1 87 ? 0.919 7.603 -16.487 1.00 89.81 87 ALA A CA 1
ATOM 672 C C . ALA A 1 87 ? 2.109 8.581 -16.591 1.00 89.81 87 ALA A C 1
ATOM 674 O O . ALA A 1 87 ? 2.617 8.803 -17.685 1.00 89.81 87 ALA A O 1
ATOM 675 N N . ASN A 1 88 ? 2.584 9.120 -15.463 1.00 88.88 88 ASN A N 1
ATOM 676 C CA . ASN A 1 88 ? 3.730 10.030 -15.396 1.00 88.88 88 ASN A CA 1
ATOM 677 C C . ASN A 1 88 ? 5.067 9.296 -15.177 1.00 88.88 88 ASN A C 1
ATOM 679 O O . ASN A 1 88 ? 6.109 9.932 -15.012 1.00 88.88 88 ASN A O 1
ATOM 683 N N . GLY A 1 89 ? 5.051 7.961 -15.135 1.00 90.69 89 GLY A N 1
ATOM 684 C CA . GLY A 1 89 ? 6.230 7.140 -14.878 1.00 90.69 89 GLY A CA 1
ATOM 685 C C . GLY A 1 89 ? 6.685 7.129 -13.416 1.00 90.69 89 GLY A C 1
ATOM 686 O O . GLY A 1 89 ? 7.793 6.676 -13.136 1.00 90.69 89 GLY A O 1
ATOM 687 N N . LYS A 1 90 ? 5.862 7.610 -12.473 1.00 91.69 90 LYS A N 1
ATOM 688 C CA . LYS A 1 90 ? 6.129 7.453 -11.035 1.00 91.69 90 LYS A CA 1
ATOM 689 C C . LYS A 1 90 ? 5.717 6.057 -10.591 1.00 91.69 90 LYS A C 1
ATOM 691 O O . LYS A 1 90 ? 4.708 5.539 -11.059 1.00 91.69 90 LYS A O 1
ATOM 696 N N . VAL A 1 91 ? 6.473 5.459 -9.673 1.00 93.56 91 VAL A N 1
ATOM 697 C CA . VAL A 1 91 ? 6.102 4.169 -9.077 1.00 93.56 91 VAL A CA 1
ATOM 698 C C . VAL A 1 91 ? 4.844 4.340 -8.230 1.00 93.56 91 VAL A C 1
ATOM 700 O O . VAL A 1 91 ? 4.821 5.196 -7.351 1.00 93.56 91 VAL A O 1
ATOM 703 N N . ILE A 1 92 ? 3.851 3.480 -8.452 1.00 93.81 92 ILE A N 1
ATOM 704 C CA . ILE A 1 92 ? 2.632 3.388 -7.632 1.00 93.81 92 ILE A CA 1
ATOM 705 C C . ILE A 1 92 ? 2.493 2.047 -6.918 1.00 93.81 92 ILE A C 1
ATOM 707 O O . ILE A 1 92 ? 1.663 1.910 -6.034 1.00 93.81 92 ILE A O 1
ATOM 711 N N . SER A 1 93 ? 3.296 1.037 -7.256 1.00 95.56 93 SER A N 1
ATOM 712 C CA . SER A 1 93 ? 3.401 -0.160 -6.421 1.00 95.56 93 SER A CA 1
ATOM 713 C C . SER A 1 93 ? 4.658 -0.968 -6.709 1.00 95.56 93 SER A C 1
ATOM 715 O O . SER A 1 93 ? 5.251 -0.872 -7.789 1.00 95.56 93 SER A O 1
ATOM 717 N N . GLY A 1 94 ? 5.051 -1.787 -5.740 1.00 95.75 94 GLY A N 1
ATOM 718 C CA . GLY A 1 94 ? 6.180 -2.700 -5.854 1.00 95.75 94 GLY A CA 1
ATOM 719 C C . GLY A 1 94 ? 6.479 -3.400 -4.535 1.00 95.75 94 GLY A C 1
ATOM 720 O O . GLY A 1 94 ? 5.747 -3.255 -3.557 1.00 95.75 94 GLY A O 1
ATOM 721 N N . THR A 1 95 ? 7.574 -4.153 -4.507 1.00 96.00 95 THR A N 1
ATOM 722 C CA . THR A 1 95 ? 8.037 -4.862 -3.308 1.00 96.00 95 THR A CA 1
ATOM 723 C C . THR A 1 95 ? 9.237 -4.150 -2.702 1.00 96.00 95 THR A C 1
ATOM 725 O O . THR A 1 95 ? 10.220 -3.897 -3.398 1.00 96.00 95 THR A O 1
ATOM 728 N N . LEU A 1 96 ? 9.185 -3.849 -1.404 1.00 93.75 96 LEU A N 1
ATOM 729 C CA . LEU A 1 96 ? 10.283 -3.193 -0.690 1.00 93.75 96 LEU A CA 1
ATOM 730 C C . LEU A 1 96 ? 11.509 -4.099 -0.574 1.00 93.75 96 LEU A C 1
ATOM 732 O O . LEU A 1 96 ? 11.392 -5.316 -0.430 1.00 93.75 96 LEU A O 1
ATOM 736 N N . HIS A 1 97 ? 12.699 -3.508 -0.605 1.00 93.38 97 HIS A N 1
ATOM 737 C CA . HIS A 1 97 ? 13.946 -4.238 -0.410 1.00 93.38 97 HIS A CA 1
ATOM 738 C C . HIS A 1 97 ? 14.145 -4.665 1.052 1.00 93.38 97 HIS A C 1
ATOM 740 O O . HIS A 1 97 ? 13.987 -3.859 1.967 1.00 93.38 97 HIS A O 1
ATOM 746 N N . ILE A 1 98 ? 14.530 -5.930 1.268 1.00 83.50 98 ILE A N 1
ATOM 747 C CA . ILE A 1 98 ? 14.596 -6.574 2.597 1.00 83.50 98 ILE A CA 1
ATOM 748 C C . ILE A 1 98 ? 15.576 -5.868 3.547 1.00 83.50 98 ILE A C 1
ATOM 750 O O . ILE A 1 98 ? 15.334 -5.794 4.737 1.00 83.50 98 ILE A O 1
ATOM 754 N N . SER A 1 99 ? 16.666 -5.278 3.059 1.00 77.69 99 SER A N 1
ATOM 755 C CA . SER A 1 99 ? 17.659 -4.640 3.946 1.00 77.69 99 SER A CA 1
ATOM 756 C C . SER A 1 99 ? 17.344 -3.181 4.309 1.00 77.69 99 SER A C 1
ATOM 758 O O . SER A 1 99 ? 18.236 -2.448 4.738 1.00 77.69 99 SER A O 1
ATOM 760 N N . GLN A 1 100 ? 16.108 -2.718 4.107 1.00 73.06 100 GLN A N 1
ATOM 761 C CA . GLN A 1 100 ? 15.733 -1.328 4.356 1.00 73.06 100 GLN A CA 1
ATOM 762 C C . GLN A 1 100 ? 14.988 -1.138 5.667 1.00 73.06 100 GLN A C 1
ATOM 764 O O . GLN A 1 100 ? 13.766 -1.239 5.762 1.00 73.06 100 GLN A O 1
ATOM 769 N N . LYS A 1 101 ? 15.743 -0.737 6.685 1.00 71.94 101 LYS A N 1
ATOM 770 C CA . LYS A 1 101 ? 15.169 -0.439 7.990 1.00 71.94 101 LYS A CA 1
ATOM 771 C C . LYS A 1 101 ? 14.483 0.928 7.991 1.00 71.94 101 LYS A C 1
ATOM 773 O O . LYS A 1 101 ? 15.051 1.933 7.570 1.00 71.94 101 LYS A O 1
ATOM 778 N N . ASN A 1 102 ? 13.290 0.960 8.583 1.00 73.06 102 ASN A N 1
ATOM 779 C CA . ASN A 1 102 ? 12.556 2.173 8.960 1.00 73.06 102 ASN A CA 1
ATOM 780 C C . ASN A 1 102 ? 12.118 3.036 7.767 1.00 73.06 102 ASN A C 1
ATOM 782 O O . ASN A 1 102 ? 12.165 4.266 7.836 1.00 73.06 102 ASN A O 1
ATOM 786 N N . ILE A 1 103 ? 11.669 2.390 6.686 1.00 81.38 103 ILE A N 1
ATOM 787 C CA . ILE A 1 103 ? 10.925 3.078 5.627 1.00 81.38 103 ILE A CA 1
ATOM 788 C C . ILE A 1 103 ? 9.668 3.692 6.243 1.00 81.38 103 ILE A C 1
ATOM 790 O O . ILE A 1 103 ? 8.980 3.056 7.035 1.00 81.38 103 ILE A O 1
ATOM 794 N N . CYS A 1 104 ? 9.416 4.951 5.906 1.00 84.06 104 CYS A N 1
ATOM 795 C CA . CYS A 1 104 ? 8.451 5.815 6.566 1.00 84.06 104 CYS A CA 1
ATOM 796 C C . CYS A 1 104 ? 7.694 6.585 5.482 1.00 84.06 104 CYS A C 1
ATOM 798 O O . CYS A 1 104 ? 8.224 7.554 4.929 1.00 84.06 104 CYS A O 1
ATOM 800 N N . PHE A 1 105 ? 6.482 6.121 5.164 1.00 89.06 105 PHE A N 1
ATOM 801 C CA . PHE A 1 105 ? 5.571 6.787 4.230 1.00 89.06 105 PHE A CA 1
ATOM 802 C C . PHE A 1 105 ? 4.707 7.797 4.995 1.00 89.06 105 PHE A C 1
ATOM 804 O O . PHE A 1 105 ? 3.962 7.375 5.884 1.00 89.06 105 PHE A O 1
ATOM 811 N N . PRO A 1 106 ? 4.833 9.110 4.741 1.00 87.56 106 PRO A N 1
ATOM 812 C CA . PRO A 1 106 ? 4.125 10.133 5.504 1.00 87.56 106 PRO A CA 1
ATOM 813 C C . PRO A 1 106 ? 2.607 10.015 5.332 1.00 87.56 106 PRO A C 1
ATOM 815 O O . PRO A 1 106 ? 2.122 9.617 4.274 1.00 87.56 106 PRO A O 1
ATOM 818 N N . LEU A 1 107 ? 1.861 10.378 6.376 1.00 86.81 107 LEU A N 1
ATOM 819 C CA . LEU A 1 107 ? 0.406 10.481 6.298 1.00 86.81 107 LEU A CA 1
ATOM 820 C C . LEU A 1 107 ? -0.002 11.882 5.803 1.00 86.81 107 LEU A C 1
ATOM 822 O O . LEU A 1 107 ? 0.503 12.865 6.345 1.00 86.81 107 LEU A O 1
ATOM 826 N N . PRO A 1 108 ? -0.948 12.007 4.853 1.00 85.00 108 PRO A N 1
ATOM 827 C CA . PRO A 1 108 ? -1.375 13.294 4.285 1.00 85.00 108 PRO A CA 1
ATOM 828 C C . PRO A 1 108 ? -1.776 14.350 5.320 1.00 85.00 108 PRO A C 1
ATOM 830 O O . PRO A 1 108 ? -1.365 15.502 5.237 1.00 85.00 108 PRO A O 1
ATOM 833 N N . ARG A 1 109 ? -2.560 13.950 6.328 1.00 79.62 109 ARG A N 1
ATOM 834 C CA . ARG A 1 109 ? -3.072 14.844 7.383 1.00 79.62 109 ARG A CA 1
ATOM 835 C C . ARG A 1 109 ? -2.143 15.000 8.586 1.00 79.62 109 ARG A C 1
ATOM 837 O O . ARG A 1 109 ? -2.438 15.783 9.483 1.00 79.62 109 ARG A O 1
ATOM 844 N N . ASP A 1 110 ? -1.059 14.235 8.638 1.00 80.38 110 ASP A N 1
ATOM 845 C CA . ASP A 1 110 ? -0.087 14.286 9.726 1.00 80.38 110 ASP A CA 1
ATOM 846 C C . ASP A 1 110 ? 1.290 13.864 9.195 1.00 80.38 110 ASP A C 1
ATOM 848 O O . ASP A 1 110 ? 1.700 12.714 9.371 1.00 80.38 110 ASP A O 1
ATOM 852 N N . PRO A 1 111 ? 2.019 14.774 8.524 1.00 78.44 111 PRO A N 1
ATOM 853 C CA . PRO A 1 111 ? 3.294 14.452 7.882 1.00 78.44 111 PRO A CA 1
ATOM 854 C C . PRO A 1 111 ? 4.407 14.120 8.889 1.00 78.44 111 PRO A C 1
ATOM 856 O O . PRO A 1 111 ? 5.465 13.600 8.512 1.00 78.44 111 PRO A O 1
ATOM 859 N N . ASN A 1 112 ? 4.196 14.405 10.178 1.00 81.31 112 ASN A N 1
ATOM 860 C CA . ASN A 1 112 ? 5.098 13.998 11.253 1.00 81.31 112 ASN A CA 1
ATOM 861 C C . ASN A 1 112 ? 4.919 12.521 11.600 1.00 81.31 112 ASN A C 1
ATOM 863 O O . ASN A 1 112 ? 5.887 11.861 11.985 1.00 81.31 112 ASN A O 1
ATOM 867 N N . ARG A 1 113 ? 3.723 11.978 11.375 1.00 84.44 113 ARG A N 1
ATOM 868 C CA . ARG A 1 113 ? 3.458 10.547 11.426 1.00 84.44 113 ARG A CA 1
ATOM 869 C C . ARG A 1 113 ? 3.701 9.897 10.071 1.00 84.44 113 ARG A C 1
ATOM 871 O O . ARG A 1 113 ? 3.571 10.490 9.003 1.00 84.44 113 ARG A O 1
ATOM 878 N N . CYS A 1 114 ? 4.075 8.631 10.123 1.00 85.94 114 CYS A N 1
ATOM 879 C CA . CYS A 1 114 ? 4.248 7.833 8.929 1.00 85.94 114 CYS A CA 1
ATOM 880 C C . CYS A 1 114 ? 3.957 6.370 9.199 1.00 85.94 114 CYS A C 1
ATOM 882 O O . CYS A 1 114 ? 3.905 5.915 10.344 1.00 85.94 114 CYS A O 1
ATOM 884 N N . ILE A 1 115 ? 3.793 5.642 8.109 1.00 88.44 115 ILE A N 1
ATOM 885 C CA . ILE A 1 115 ? 3.549 4.214 8.100 1.00 88.44 115 ILE A CA 1
ATOM 886 C C . ILE A 1 115 ? 4.875 3.525 7.858 1.00 88.44 115 ILE A C 1
ATOM 888 O O . ILE A 1 115 ? 5.579 3.818 6.886 1.00 88.44 115 ILE A O 1
ATOM 892 N N . GLN A 1 116 ? 5.195 2.600 8.755 1.00 91.50 116 GLN A N 1
ATOM 893 C CA . GLN A 1 116 ? 6.309 1.692 8.574 1.00 91.50 116 GLN A CA 1
ATOM 894 C C . GLN A 1 116 ? 5.800 0.419 7.923 1.00 91.50 116 GLN A C 1
ATOM 896 O O . GLN A 1 116 ? 5.011 -0.321 8.511 1.00 91.50 116 GLN A O 1
ATOM 901 N N . VAL A 1 117 ? 6.260 0.185 6.703 1.00 91.69 117 VAL A N 1
ATOM 902 C CA . VAL A 1 117 ? 5.888 -0.979 5.904 1.00 91.69 117 VAL A CA 1
ATOM 903 C C . VAL A 1 117 ? 6.957 -2.048 6.081 1.00 91.69 117 VAL A C 1
ATOM 905 O O . VAL A 1 117 ? 8.148 -1.738 6.180 1.00 91.69 117 VAL A O 1
ATOM 908 N N . LEU A 1 118 ? 6.525 -3.300 6.172 1.00 92.06 118 LEU A N 1
ATOM 909 C CA . LEU A 1 118 ? 7.391 -4.453 6.340 1.00 92.06 118 LEU A CA 1
ATOM 910 C C . LEU A 1 118 ? 8.320 -4.587 5.124 1.00 92.06 118 LEU A C 1
ATOM 912 O O . LEU A 1 118 ? 7.883 -4.561 3.972 1.00 92.06 118 LEU A O 1
ATOM 916 N N . GLU A 1 119 ? 9.616 -4.714 5.377 1.00 92.06 119 GLU A N 1
ATOM 917 C CA . GLU A 1 119 ? 10.611 -4.962 4.334 1.00 92.06 119 GLU A CA 1
ATOM 918 C C . GLU A 1 119 ? 10.333 -6.299 3.623 1.00 92.06 119 GLU A C 1
ATOM 920 O O . GLU A 1 119 ? 9.788 -7.224 4.219 1.00 92.06 119 GLU A O 1
ATOM 925 N N . GLY A 1 120 ? 10.619 -6.395 2.322 1.00 93.06 120 GLY A N 1
ATOM 926 C CA . GLY A 1 120 ? 10.250 -7.573 1.525 1.00 93.06 120 GLY A CA 1
ATOM 927 C C . GLY A 1 120 ? 8.757 -7.695 1.196 1.00 93.06 120 GLY A C 1
ATOM 928 O O . GLY A 1 120 ? 8.390 -8.555 0.399 1.00 93.06 120 GLY A O 1
ATOM 929 N N . SER A 1 121 ? 7.892 -6.839 1.751 1.00 93.50 121 SER A N 1
ATOM 930 C CA . SER A 1 121 ? 6.458 -6.853 1.451 1.00 93.50 121 SER A CA 1
ATOM 931 C C . SER A 1 121 ? 6.086 -5.942 0.279 1.00 93.50 121 SER A C 1
ATOM 933 O O . SER A 1 121 ? 6.828 -5.030 -0.106 1.00 93.50 121 SER A O 1
ATOM 935 N N . TYR A 1 122 ? 4.921 -6.217 -0.307 1.00 94.44 122 TYR A N 1
ATOM 936 C CA . TYR A 1 122 ? 4.321 -5.394 -1.351 1.00 94.44 122 TYR A CA 1
ATOM 937 C C . TYR A 1 122 ? 3.596 -4.182 -0.754 1.00 94.44 122 TYR A C 1
ATOM 939 O O . TYR A 1 122 ? 2.972 -4.273 0.308 1.00 94.44 122 TYR A O 1
ATOM 947 N N . PHE A 1 123 ? 3.639 -3.059 -1.467 1.00 94.56 123 PHE A N 1
ATOM 948 C CA . PHE A 1 123 ? 2.887 -1.850 -1.141 1.00 94.56 123 PHE A CA 1
ATOM 949 C C . PHE A 1 123 ? 2.276 -1.223 -2.396 1.00 94.56 123 PHE A C 1
ATOM 951 O O . PHE A 1 123 ? 2.731 -1.472 -3.516 1.00 94.56 123 PHE A O 1
ATOM 958 N N . SER A 1 124 ? 1.279 -0.367 -2.189 1.00 95.38 124 SER A N 1
ATOM 959 C CA . SER A 1 124 ? 0.686 0.485 -3.215 1.00 95.38 124 SER A CA 1
ATOM 960 C C . SER A 1 124 ? 0.559 1.932 -2.737 1.00 95.38 124 SER A C 1
ATOM 962 O O . SER A 1 124 ? 0.454 2.208 -1.537 1.00 95.38 124 SER A O 1
ATOM 964 N N . LEU A 1 125 ? 0.590 2.850 -3.694 1.00 94.00 125 LEU A N 1
ATOM 965 C CA . LEU A 1 125 ? 0.420 4.285 -3.541 1.00 94.00 125 LEU A CA 1
ATOM 966 C C . LEU A 1 125 ? -0.686 4.757 -4.486 1.00 94.00 125 LEU A C 1
ATOM 968 O O . LEU A 1 125 ? -0.881 4.197 -5.565 1.00 94.00 125 LEU A O 1
ATOM 972 N N . TYR A 1 126 ? -1.334 5.847 -4.105 1.00 93.19 126 TYR A N 1
ATOM 973 C CA . TYR A 1 126 ? -2.142 6.659 -5.000 1.00 93.19 126 TYR A CA 1
ATOM 974 C C . TYR A 1 126 ? -1.270 7.368 -6.049 1.00 93.19 126 TYR A C 1
ATOM 976 O O . TYR A 1 126 ? -0.044 7.447 -5.928 1.00 93.19 126 TYR A O 1
ATOM 984 N N . ASP A 1 127 ? -1.905 7.912 -7.090 1.00 90.31 127 ASP A N 1
ATOM 985 C CA . ASP A 1 127 ? -1.209 8.588 -8.194 1.00 90.31 127 ASP A CA 1
ATOM 986 C C . ASP A 1 127 ? -0.417 9.833 -7.759 1.00 90.31 127 ASP A C 1
ATOM 988 O O . ASP A 1 127 ? 0.581 10.193 -8.395 1.00 90.31 127 ASP A O 1
ATOM 992 N N . ASP A 1 128 ? -0.837 10.471 -6.666 1.00 87.75 128 ASP A N 1
ATOM 993 C CA . ASP A 1 128 ? -0.151 11.594 -6.023 1.00 87.75 128 ASP A CA 1
ATOM 994 C C . ASP A 1 128 ? 1.095 11.160 -5.220 1.00 87.75 128 ASP A C 1
ATOM 996 O O . ASP A 1 128 ? 1.930 11.997 -4.875 1.00 87.75 128 ASP A O 1
ATOM 1000 N N . GLY A 1 129 ? 1.273 9.853 -4.995 1.00 87.69 129 GLY A N 1
ATOM 1001 C CA . GLY A 1 129 ? 2.351 9.257 -4.207 1.00 87.69 129 GLY A CA 1
ATOM 1002 C C . GLY A 1 129 ? 1.985 8.985 -2.745 1.00 87.69 129 GLY A C 1
ATOM 1003 O O . GLY A 1 129 ? 2.827 8.476 -2.001 1.00 87.69 129 GLY A O 1
ATOM 1004 N N . THR A 1 130 ? 0.755 9.288 -2.328 1.00 89.44 130 THR A N 1
ATOM 1005 C CA . THR A 1 130 ? 0.249 9.000 -0.985 1.00 89.44 130 THR A CA 1
ATOM 1006 C C . THR A 1 130 ? 0.122 7.495 -0.767 1.00 89.44 130 THR A C 1
ATOM 1008 O O . THR A 1 130 ? -0.263 6.753 -1.668 1.00 89.44 130 THR A O 1
ATOM 1011 N N . PHE A 1 131 ? 0.427 7.012 0.439 1.00 92.44 131 PHE A N 1
ATOM 1012 C CA . PHE A 1 131 ? 0.318 5.590 0.756 1.00 92.44 131 PHE A CA 1
ATOM 1013 C C . PHE A 1 131 ? -1.125 5.082 0.695 1.00 92.44 131 PHE A C 1
ATOM 1015 O O . PHE A 1 131 ? -2.002 5.613 1.372 1.00 92.44 131 PHE A O 1
ATOM 1022 N N . GLN A 1 132 ? -1.338 4.002 -0.057 1.00 94.94 132 GLN A N 1
ATOM 1023 C CA . GLN A 1 132 ? -2.642 3.369 -0.219 1.00 94.94 132 GLN A CA 1
ATOM 1024 C C . GLN A 1 132 ? -2.724 2.050 0.546 1.00 94.94 132 GLN A C 1
ATOM 1026 O O . GLN A 1 132 ? -3.675 1.831 1.292 1.00 94.94 132 GLN A O 1
ATOM 1031 N N . SER A 1 133 ? -1.756 1.147 0.385 1.00 96.00 133 SER A N 1
ATOM 1032 C CA . SER A 1 133 ? -1.789 -0.139 1.083 1.00 96.00 133 SER A CA 1
ATOM 1033 C C . SER A 1 133 ? -0.414 -0.750 1.281 1.00 96.00 133 SER A C 1
ATOM 1035 O O . SER A 1 133 ? 0.526 -0.478 0.537 1.00 96.00 133 SER A O 1
ATOM 1037 N N . GLY A 1 134 ? -0.305 -1.642 2.259 1.00 94.88 134 G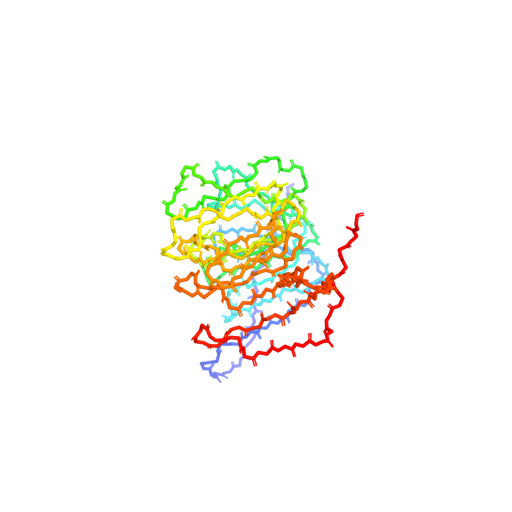LY A N 1
ATOM 1038 C CA . GLY A 1 134 ? 0.914 -2.406 2.503 1.00 94.88 134 GLY A CA 1
ATOM 1039 C C . GLY A 1 134 ? 0.872 -3.158 3.824 1.00 94.88 134 GLY A C 1
ATOM 1040 O O . GLY A 1 134 ? -0.026 -2.959 4.645 1.00 94.88 134 GLY A O 1
ATOM 1041 N N . THR A 1 135 ? 1.843 -4.046 4.011 1.00 94.44 135 THR A N 1
ATOM 1042 C CA . THR A 1 135 ? 1.957 -4.840 5.238 1.00 94.44 135 THR A CA 1
ATOM 1043 C C . THR A 1 135 ? 2.650 -4.016 6.310 1.00 94.44 135 THR A C 1
ATOM 1045 O O . THR A 1 135 ? 3.740 -3.494 6.080 1.00 94.44 135 THR A O 1
ATOM 1048 N N . LEU A 1 136 ? 2.039 -3.876 7.480 1.00 93.94 136 LEU A N 1
ATOM 1049 C CA . LEU A 1 136 ? 2.617 -3.103 8.571 1.00 93.94 136 LEU A CA 1
ATOM 1050 C C . LEU A 1 136 ? 3.847 -3.798 9.156 1.00 93.94 136 LEU A C 1
ATOM 1052 O O . LEU A 1 136 ? 3.816 -4.988 9.448 1.00 93.94 136 LEU A O 1
ATOM 1056 N N . LYS A 1 137 ? 4.916 -3.042 9.408 1.00 93.31 137 LYS A N 1
ATOM 1057 C CA . LYS A 1 137 ? 6.078 -3.542 10.156 1.00 93.31 137 LYS A CA 1
ATOM 1058 C C . LYS A 1 137 ? 5.783 -3.668 11.651 1.00 93.31 137 LYS A C 1
ATOM 1060 O O . LYS A 1 137 ? 6.207 -4.617 12.295 1.00 93.31 137 LYS A O 1
ATOM 1065 N N . ASN A 1 138 ? 5.075 -2.683 12.192 1.00 92.69 138 ASN A N 1
ATOM 1066 C CA . ASN A 1 138 ? 4.755 -2.548 13.608 1.00 92.69 138 ASN A CA 1
ATOM 1067 C C . ASN A 1 138 ? 3.261 -2.284 13.768 1.00 92.69 138 ASN A C 1
ATOM 1069 O O . ASN A 1 138 ? 2.610 -1.831 12.826 1.00 92.69 138 ASN A O 1
ATOM 1073 N N . ILE A 1 139 ? 2.740 -2.505 14.975 1.00 92.88 139 ILE A N 1
ATOM 1074 C CA . ILE A 1 139 ? 1.377 -2.096 15.315 1.00 92.88 139 ILE A CA 1
ATOM 1075 C C . ILE A 1 139 ? 1.241 -0.601 15.031 1.00 92.88 139 ILE A C 1
ATOM 1077 O O . ILE A 1 139 ? 2.075 0.203 15.457 1.00 92.88 139 ILE A O 1
ATOM 1081 N N . ALA A 1 140 ? 0.190 -0.228 14.311 1.00 92.38 140 ALA A N 1
ATOM 1082 C CA . ALA A 1 140 ? -0.028 1.150 13.901 1.00 92.38 140 ALA A CA 1
ATOM 1083 C C . ALA A 1 140 ? -1.460 1.587 14.186 1.00 92.38 140 ALA A C 1
ATOM 1085 O O . ALA A 1 140 ? -2.412 0.828 14.014 1.00 92.38 140 ALA A O 1
ATOM 1086 N N . GLY A 1 141 ? -1.602 2.830 14.639 1.00 92.12 141 GLY A N 1
ATOM 1087 C CA . GLY A 1 141 ? -2.897 3.437 14.906 1.00 92.12 141 GLY A CA 1
ATOM 1088 C C . GLY A 1 141 ? -3.376 4.298 13.745 1.00 92.12 141 GLY A C 1
ATOM 1089 O O . GLY A 1 141 ? -2.649 5.192 13.311 1.00 92.12 141 GLY A O 1
ATOM 1090 N N . PHE A 1 142 ? -4.620 4.132 13.312 1.00 91.81 142 PHE A N 1
ATOM 1091 C CA . PHE A 1 142 ? -5.246 4.987 12.303 1.00 91.81 142 PHE A CA 1
ATOM 1092 C C . PHE A 1 142 ? -6.640 5.422 12.742 1.00 91.81 142 PHE A C 1
ATOM 1094 O O . PHE A 1 142 ? -7.316 4.722 13.494 1.00 91.81 142 PHE A O 1
ATOM 1101 N N . LYS A 1 143 ? -7.061 6.605 12.296 1.00 92.19 143 LYS A N 1
ATOM 1102 C CA . LYS A 1 143 ? -8.417 7.103 12.533 1.00 92.19 143 LYS A CA 1
ATOM 1103 C C . LYS A 1 143 ? -9.285 6.763 11.320 1.00 92.19 143 LYS A C 1
ATOM 1105 O O . LYS A 1 143 ? -8.845 7.025 10.196 1.00 92.19 143 LYS A O 1
ATOM 1110 N N . PRO A 1 144 ? -10.490 6.206 11.511 1.00 91.38 144 PRO A N 1
ATOM 1111 C CA . PRO A 1 144 ? -11.523 6.256 10.484 1.00 91.38 144 PRO A CA 1
ATOM 1112 C C . PRO A 1 144 ? -11.885 7.708 10.162 1.00 91.38 144 PRO A C 1
ATOM 1114 O O . PRO A 1 144 ? -11.640 8.608 10.975 1.00 91.38 144 PRO A O 1
ATOM 1117 N N . SER A 1 145 ? -12.491 7.939 9.000 1.00 89.88 145 SER A N 1
ATOM 1118 C CA . SER A 1 145 ? -13.031 9.254 8.644 1.00 89.88 145 SER A CA 1
ATOM 1119 C C . SER A 1 145 ? -13.945 9.788 9.745 1.00 89.88 145 SER A C 1
ATOM 1121 O O . SER A 1 145 ? -14.678 9.030 10.367 1.00 89.88 145 SER A O 1
ATOM 1123 N N . ASN A 1 146 ? -13.867 11.089 10.035 1.00 86.12 146 ASN A N 1
ATOM 1124 C CA . ASN A 1 146 ? -14.691 11.770 11.047 1.00 86.12 146 ASN A CA 1
ATOM 1125 C C . ASN A 1 146 ? -14.647 11.176 12.474 1.00 86.12 146 ASN A C 1
ATOM 1127 O O . ASN A 1 146 ? -15.418 11.587 13.340 1.00 86.12 146 ASN A O 1
ATOM 1131 N N . SER A 1 147 ? -13.724 10.254 12.759 1.00 86.75 147 SER A N 1
ATOM 1132 C CA . SER A 1 147 ? -13.557 9.655 14.078 1.00 86.75 147 SER A CA 1
ATOM 1133 C C . SER A 1 147 ? -12.431 10.331 14.852 1.00 86.75 147 SER A C 1
ATOM 1135 O O . SER A 1 147 ? -11.340 10.588 14.336 1.00 86.75 147 SER A O 1
ATOM 1137 N N . LYS A 1 148 ? -12.669 10.585 16.141 1.00 86.56 148 LYS A N 1
ATOM 1138 C CA . LYS A 1 148 ? -11.613 11.000 17.078 1.00 86.56 148 LYS A CA 1
ATOM 1139 C C . LYS A 1 148 ? -10.814 9.805 17.608 1.00 86.56 148 LYS A C 1
ATOM 1141 O O . LYS A 1 148 ? -9.699 9.995 18.094 1.00 86.56 148 LYS A O 1
ATOM 1146 N N . THR A 1 149 ? -11.355 8.594 17.482 1.00 88.69 149 THR A N 1
ATOM 1147 C CA . THR A 1 149 ? -10.788 7.370 18.049 1.00 88.69 149 THR A CA 1
ATOM 1148 C C . THR A 1 149 ? -9.709 6.795 17.143 1.00 88.69 149 THR A C 1
ATOM 1150 O O . THR A 1 149 ? -9.924 6.567 15.953 1.00 88.69 149 THR A O 1
ATOM 1153 N N . LEU A 1 150 ? -8.543 6.532 17.730 1.00 91.31 150 LEU A N 1
ATOM 1154 C CA . LEU A 1 150 ? -7.459 5.811 17.077 1.00 91.31 150 LEU A CA 1
ATOM 1155 C C . LEU A 1 150 ? -7.707 4.302 17.194 1.00 91.31 150 LEU A C 1
ATOM 1157 O O . LEU A 1 150 ? -7.876 3.787 18.298 1.00 91.31 150 LEU A O 1
ATOM 1161 N N . ILE A 1 151 ? -7.695 3.597 16.069 1.00 93.75 151 ILE A N 1
ATOM 1162 C CA . ILE A 1 151 ? -7.858 2.143 15.998 1.00 93.75 151 ILE A CA 1
ATOM 1163 C C . ILE A 1 151 ? -6.501 1.522 15.697 1.00 93.75 151 ILE A C 1
ATOM 1165 O O . ILE A 1 151 ? -5.800 1.988 14.801 1.00 93.75 151 ILE A O 1
ATOM 1169 N N . LEU A 1 152 ? -6.118 0.505 16.470 1.00 95.00 152 LEU A N 1
ATOM 1170 C CA . LEU A 1 152 ? -4.822 -0.160 16.351 1.00 95.00 152 LEU A CA 1
ATOM 1171 C C . LEU A 1 152 ? -4.922 -1.378 15.433 1.00 95.00 152 LEU A C 1
ATOM 1173 O O . LEU A 1 152 ? -5.809 -2.213 15.606 1.00 95.00 152 LEU A O 1
ATOM 1177 N N . PHE A 1 153 ? -3.971 -1.495 14.513 1.00 94.94 153 PHE A N 1
ATOM 1178 C CA . PHE A 1 153 ? -3.879 -2.564 13.525 1.00 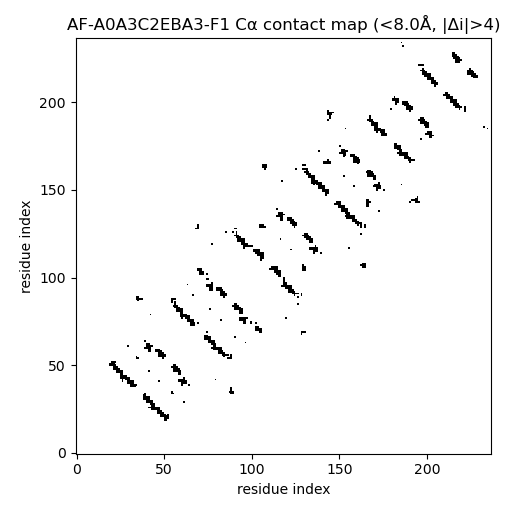94.94 153 PHE A CA 1
ATOM 1179 C C . PHE A 1 153 ? -2.632 -3.410 13.755 1.00 94.94 153 PHE A C 1
ATOM 1181 O O . PHE A 1 153 ? -1.606 -2.890 14.197 1.00 94.94 153 PHE A O 1
ATOM 1188 N N . LEU A 1 154 ? -2.745 -4.708 13.478 1.00 92.00 154 LEU A N 1
ATOM 1189 C CA . LEU A 1 154 ? -1.700 -5.701 13.708 1.00 92.00 154 LEU A CA 1
ATOM 1190 C C . LEU A 1 154 ? -0.416 -5.378 12.945 1.00 92.00 154 LEU A C 1
ATOM 1192 O O . LEU A 1 154 ? -0.450 -5.043 11.760 1.00 92.00 154 LEU A O 1
ATOM 1196 N N . ASN A 1 155 ? 0.729 -5.577 13.600 1.00 92.56 155 ASN A N 1
ATOM 1197 C CA . ASN A 1 155 ? 1.981 -5.776 12.876 1.00 92.56 155 ASN A CA 1
ATOM 1198 C C . ASN A 1 155 ? 1.855 -7.016 11.980 1.00 92.56 155 ASN A C 1
ATOM 1200 O O . ASN A 1 155 ? 1.123 -7.948 12.299 1.00 92.56 155 ASN A O 1
ATOM 1204 N N . ASN A 1 156 ? 2.550 -7.017 10.847 1.00 91.94 156 ASN A N 1
ATOM 1205 C CA . ASN A 1 156 ? 2.411 -8.009 9.779 1.00 91.94 156 ASN A CA 1
ATOM 1206 C C . ASN A 1 156 ? 0.989 -8.113 9.188 1.00 91.94 156 ASN A C 1
ATOM 1208 O O . ASN A 1 156 ? 0.739 -8.954 8.330 1.00 91.94 156 ASN A O 1
ATOM 1212 N N . GLY A 1 157 ? 0.066 -7.236 9.594 1.00 90.88 157 GLY A N 1
ATOM 1213 C CA . GLY A 1 157 ? -1.256 -7.105 9.005 1.00 90.88 157 GLY A CA 1
ATOM 1214 C C . GLY A 1 157 ? -1.229 -6.197 7.780 1.00 90.88 157 GLY A C 1
ATOM 1215 O O . GLY A 1 157 ? -0.567 -5.155 7.766 1.00 90.88 157 GLY A O 1
ATOM 1216 N N . LEU A 1 158 ? -1.983 -6.576 6.750 1.00 93.06 158 LEU A N 1
ATOM 1217 C CA . LEU A 1 158 ? -2.253 -5.709 5.608 1.00 93.06 158 LEU A CA 1
ATOM 1218 C C . LEU A 1 158 ? -3.232 -4.602 6.018 1.00 93.06 158 LEU A C 1
ATOM 1220 O O . LEU A 1 158 ? -4.255 -4.875 6.650 1.00 93.06 158 LEU A O 1
ATOM 1224 N N . VAL A 1 159 ? -2.931 -3.365 5.630 1.00 96.12 159 VAL A N 1
ATOM 1225 C CA . VAL A 1 159 ? -3.835 -2.220 5.788 1.00 96.12 159 VAL A CA 1
ATOM 1226 C C . VAL A 1 159 ? -4.087 -1.527 4.459 1.00 96.12 159 VAL A C 1
ATOM 1228 O O . VAL A 1 159 ? -3.237 -1.538 3.566 1.00 96.12 159 VAL A O 1
ATOM 1231 N N . TYR A 1 160 ? -5.246 -0.885 4.374 1.00 96.81 160 TYR A N 1
ATOM 1232 C CA . TYR A 1 160 ? -5.656 -0.027 3.273 1.00 96.81 160 TYR A CA 1
ATOM 1233 C C . TYR A 1 160 ? -6.077 1.323 3.837 1.00 96.81 160 TYR A C 1
ATOM 1235 O O . TYR A 1 160 ? -6.983 1.399 4.671 1.00 96.81 160 TYR A O 1
ATOM 1243 N N . LEU A 1 161 ? -5.437 2.384 3.372 1.00 95.50 161 LEU A N 1
ATOM 1244 C CA . LEU A 1 161 ? -5.796 3.758 3.678 1.00 95.50 161 LEU A CA 1
ATOM 1245 C C . LEU A 1 161 ? -6.540 4.391 2.510 1.00 95.50 161 LEU A C 1
ATOM 1247 O O . LEU A 1 161 ? -6.488 3.898 1.384 1.00 95.50 161 LEU A O 1
ATOM 1251 N N . ARG A 1 162 ? -7.242 5.477 2.815 1.00 95.12 162 ARG A N 1
ATOM 1252 C CA . ARG A 1 162 ? -7.739 6.438 1.836 1.00 95.12 162 ARG A CA 1
ATOM 1253 C C . ARG A 1 162 ? -6.644 7.438 1.470 1.00 95.12 162 ARG A C 1
ATOM 1255 O O . ARG A 1 162 ? -5.642 7.562 2.175 1.00 95.12 162 ARG A O 1
ATOM 1262 N N . ASP A 1 163 ? -6.874 8.170 0.391 1.00 92.19 163 ASP A N 1
ATOM 1263 C CA . ASP A 1 163 ? -6.035 9.277 -0.081 1.00 92.19 163 ASP A CA 1
ATOM 1264 C C . ASP A 1 163 ? -5.881 10.395 0.963 1.00 92.19 163 ASP A C 1
ATOM 1266 O O . ASP A 1 163 ? -4.866 11.077 1.011 1.00 92.19 163 ASP A O 1
ATOM 1270 N N . ASP A 1 164 ? -6.848 10.538 1.866 1.00 91.44 164 ASP A N 1
ATOM 1271 C CA . ASP A 1 164 ? -6.796 11.466 2.992 1.00 91.44 164 ASP A CA 1
ATOM 1272 C C . ASP A 1 164 ? -6.027 10.939 4.227 1.00 91.44 164 ASP A C 1
ATOM 1274 O O . ASP A 1 164 ? -5.918 11.629 5.248 1.00 91.44 164 ASP A O 1
ATOM 1278 N N . GLY A 1 165 ? -5.495 9.714 4.156 1.00 91.31 165 GLY A N 1
ATOM 1279 C CA . GLY A 1 165 ? -4.750 9.044 5.223 1.00 91.31 165 GLY A CA 1
ATOM 1280 C C . GLY A 1 165 ? -5.603 8.368 6.302 1.00 91.31 165 GLY A C 1
ATOM 1281 O O . GLY A 1 165 ? -5.045 7.844 7.271 1.00 91.31 165 GLY A O 1
ATOM 1282 N N . THR A 1 166 ? -6.933 8.372 6.185 1.00 93.81 166 THR A N 1
ATOM 1283 C CA . THR A 1 166 ? -7.819 7.615 7.086 1.00 93.81 166 THR A CA 1
ATOM 1284 C C . THR A 1 166 ? -7.816 6.131 6.748 1.00 93.81 166 THR A C 1
ATOM 1286 O O . THR A 1 166 ? -7.537 5.726 5.620 1.00 93.81 166 THR A O 1
ATOM 1289 N N . ILE A 1 167 ? -8.139 5.286 7.728 1.00 95.38 167 ILE A N 1
ATOM 1290 C CA . ILE A 1 167 ? -8.211 3.840 7.501 1.00 95.38 167 ILE A CA 1
ATOM 1291 C C . ILE A 1 167 ? -9.469 3.462 6.719 1.00 95.38 167 ILE A C 1
ATOM 1293 O O . ILE A 1 167 ? -10.590 3.775 7.127 1.00 95.38 167 ILE A O 1
ATOM 1297 N N . LYS A 1 168 ? -9.281 2.734 5.616 1.00 96.44 168 LYS A N 1
ATOM 1298 C CA . LYS A 1 168 ? -10.348 2.018 4.914 1.00 96.44 168 LYS A CA 1
ATOM 1299 C C . LYS A 1 168 ? -10.552 0.636 5.519 1.00 96.44 168 LYS A C 1
ATOM 1301 O O . LYS A 1 168 ? -11.676 0.285 5.847 1.00 96.44 168 LYS A O 1
ATOM 1306 N N . SER A 1 169 ? -9.487 -0.148 5.672 1.00 95.62 169 SER A N 1
ATOM 1307 C CA . SER A 1 169 ? -9.578 -1.488 6.260 1.00 95.62 169 SER A CA 1
ATOM 1308 C C . SER A 1 169 ? -8.239 -2.033 6.749 1.00 95.62 169 SER A C 1
ATOM 1310 O O . SER A 1 169 ? -7.177 -1.536 6.373 1.00 95.62 169 SER A O 1
ATOM 1312 N N . GLY A 1 170 ? -8.292 -3.077 7.573 1.00 94.81 170 GLY A N 1
ATOM 1313 C CA . GLY A 1 170 ? -7.116 -3.816 8.023 1.00 94.81 170 GLY A CA 1
ATOM 1314 C C . GLY A 1 170 ? -7.451 -4.852 9.090 1.00 94.81 170 GLY A C 1
ATOM 1315 O O . GLY A 1 170 ? -8.618 -5.071 9.401 1.00 94.81 170 GLY A O 1
ATOM 1316 N N . TYR A 1 171 ? -6.423 -5.471 9.668 1.00 92.56 171 TYR A N 1
ATOM 1317 C CA . TYR A 1 171 ? -6.570 -6.447 10.751 1.00 92.56 171 TYR A CA 1
ATOM 1318 C C . TYR A 1 171 ? -6.381 -5.790 12.117 1.00 92.56 171 TYR A C 1
ATOM 1320 O O . TYR A 1 171 ? -5.348 -5.167 12.369 1.00 92.56 171 TYR A O 1
ATOM 1328 N N . LEU A 1 172 ? -7.371 -5.915 12.999 1.00 93.75 172 LEU A N 1
ATOM 1329 C CA . LEU A 1 172 ? -7.357 -5.293 14.324 1.00 93.75 172 LEU A CA 1
ATOM 1330 C C . LEU A 1 172 ? -6.266 -5.888 15.219 1.00 93.75 172 LEU A C 1
ATOM 1332 O O . LEU A 1 172 ? -6.184 -7.101 15.359 1.00 93.75 172 LEU A O 1
ATOM 1336 N N . TYR A 1 173 ? -5.477 -5.050 15.896 1.00 93.44 173 TYR A N 1
ATOM 1337 C CA . TYR A 1 173 ? -4.520 -5.512 16.916 1.00 93.44 173 TYR A CA 1
ATOM 1338 C C . TYR A 1 173 ? -5.220 -6.088 18.146 1.00 93.44 173 TYR A C 1
ATOM 1340 O O . TYR A 1 173 ? -4.821 -7.113 18.687 1.00 93.44 173 TYR A O 1
ATOM 1348 N N . LYS A 1 174 ? -6.284 -5.422 18.583 1.00 91.62 174 LYS A N 1
ATOM 1349 C CA . LYS A 1 174 ? -7.054 -5.787 19.766 1.00 91.62 174 LYS A CA 1
ATOM 1350 C C . LYS A 1 174 ? -8.530 -5.574 19.505 1.00 91.62 174 LYS A C 1
ATOM 1352 O O . LYS A 1 174 ? -8.901 -4.960 18.505 1.00 91.62 174 LYS A O 1
ATOM 1357 N N . GLU A 1 175 ? -9.351 -6.057 20.424 1.00 90.56 175 GLU A N 1
ATOM 1358 C CA . GLU A 1 175 ? -10.788 -5.866 20.331 1.00 90.56 175 GLU A CA 1
ATOM 1359 C C . GLU A 1 175 ? -11.167 -4.384 20.224 1.00 90.56 175 GLU A C 1
ATOM 1361 O O . GLU A 1 175 ? -10.566 -3.508 20.858 1.00 90.56 175 GLU A O 1
ATOM 1366 N N . LEU A 1 176 ? -12.181 -4.114 19.407 1.00 90.19 176 LEU A N 1
ATOM 1367 C CA . LEU A 1 176 ? -12.717 -2.783 19.175 1.00 90.19 176 LEU A CA 1
ATOM 1368 C C . LEU A 1 176 ? -14.165 -2.732 19.649 1.00 90.19 176 LEU A C 1
ATOM 1370 O O . LEU A 1 176 ? -15.044 -3.348 19.052 1.00 90.19 176 LEU A O 1
ATOM 1374 N N . ASN A 1 177 ? -14.412 -1.933 20.682 1.00 88.62 177 ASN A N 1
ATOM 1375 C CA . ASN A 1 177 ? -15.760 -1.598 21.122 1.00 88.62 177 ASN A CA 1
ATOM 1376 C C . ASN A 1 177 ? -16.255 -0.364 20.369 1.00 88.62 177 ASN A C 1
ATOM 1378 O O . ASN A 1 177 ? -15.585 0.669 20.331 1.00 88.62 177 ASN A O 1
ATOM 1382 N N . SER A 1 178 ? -17.436 -0.467 19.774 1.00 84.94 178 SER A N 1
ATOM 1383 C CA . SER A 1 178 ? -18.068 0.617 19.026 1.00 84.94 178 SER A CA 1
ATOM 1384 C C . SER A 1 178 ? -19.580 0.624 19.246 1.00 84.94 178 SER A C 1
ATOM 1386 O O . SER A 1 178 ? -20.142 -0.341 19.765 1.00 84.94 178 SER A O 1
ATOM 1388 N N . LYS A 1 179 ? -20.263 1.671 18.763 1.00 83.75 179 LYS A N 1
ATOM 1389 C CA . LYS A 1 179 ? -21.738 1.728 18.738 1.00 83.75 179 LYS A CA 1
ATOM 1390 C C . LYS A 1 179 ? -22.380 0.566 17.959 1.00 83.75 179 LYS A C 1
ATOM 1392 O O . LYS A 1 179 ? -23.548 0.265 18.164 1.00 83.75 179 LYS A O 1
ATOM 1397 N N . TRP A 1 180 ? -21.612 -0.093 17.088 1.00 78.06 180 TRP A N 1
ATOM 1398 C CA . TRP A 1 180 ? -22.046 -1.221 16.263 1.00 78.06 180 TRP A CA 1
ATOM 1399 C C . TRP A 1 180 ? -21.772 -2.590 16.905 1.00 78.06 180 TRP A C 1
ATOM 1401 O O . TRP A 1 180 ? -22.211 -3.608 16.374 1.00 78.06 180 TRP A O 1
ATOM 1411 N N . GLY A 1 181 ? -21.061 -2.632 18.039 1.00 80.75 181 GLY A N 1
ATOM 1412 C CA . GLY A 1 181 ? -20.697 -3.856 18.754 1.00 80.75 181 GLY A CA 1
ATOM 1413 C C . GLY A 1 181 ? -19.208 -3.987 19.074 1.00 80.75 181 GLY A C 1
ATOM 1414 O O . GLY A 1 181 ? -18.420 -3.071 18.818 1.00 80.75 181 GLY A O 1
ATOM 1415 N N . GLN A 1 182 ? -18.855 -5.148 19.635 1.00 87.50 182 GLN A N 1
ATOM 1416 C CA . GLN A 1 182 ? -17.489 -5.569 19.952 1.00 87.50 182 GLN A CA 1
ATOM 1417 C C . GLN A 1 182 ? -16.922 -6.413 18.806 1.00 87.50 182 GLN A C 1
ATOM 1419 O O . GLN A 1 182 ? -17.442 -7.483 18.487 1.00 87.50 182 GLN A O 1
ATOM 1424 N N . PHE A 1 183 ? -15.854 -5.930 18.183 1.00 87.75 183 PHE A N 1
ATOM 1425 C CA . PHE A 1 183 ? -15.158 -6.599 17.085 1.00 87.75 183 PHE A CA 1
ATOM 1426 C C . PHE A 1 183 ? -13.879 -7.246 17.592 1.00 87.75 183 PHE A C 1
ATOM 1428 O O . PHE A 1 183 ? -13.172 -6.660 18.412 1.00 87.75 183 PHE A O 1
ATOM 1435 N N . ARG A 1 184 ? -13.584 -8.453 17.110 1.00 85.19 184 ARG A N 1
ATOM 1436 C CA . ARG A 1 184 ? -12.494 -9.279 17.633 1.00 85.19 184 ARG A CA 1
ATOM 1437 C C . ARG A 1 184 ? -11.127 -8.796 17.133 1.00 85.19 184 ARG A C 1
ATOM 1439 O O . ARG A 1 184 ? -10.956 -8.500 15.951 1.00 85.19 184 ARG A O 1
ATOM 1446 N N . GLY A 1 185 ? -10.139 -8.758 18.030 1.00 88.50 185 GLY A N 1
ATOM 1447 C CA . GLY A 1 185 ? -8.731 -8.615 17.640 1.00 88.50 185 GLY A CA 1
ATOM 1448 C C . GLY A 1 185 ? -8.283 -9.784 16.753 1.00 88.50 185 GLY A C 1
ATOM 1449 O O . GLY A 1 185 ? -8.815 -10.884 16.857 1.00 88.50 185 GLY A O 1
ATOM 1450 N N . GLY A 1 186 ? -7.340 -9.554 15.848 1.00 86.94 186 GLY A N 1
ATOM 1451 C CA . GLY A 1 186 ? -6.930 -10.537 14.843 1.00 86.94 186 GLY A CA 1
ATOM 1452 C C . GLY A 1 186 ? -7.797 -10.558 13.588 1.00 86.94 186 GLY A C 1
ATOM 1453 O O . GLY A 1 186 ? -7.377 -11.097 12.569 1.00 86.94 186 GLY A O 1
ATOM 1454 N N . CYS A 1 187 ? -8.986 -9.954 13.615 1.00 87.44 187 CYS A N 1
ATOM 1455 C CA . CYS A 1 187 ? -9.918 -10.029 12.499 1.00 87.44 187 CYS A CA 1
ATOM 1456 C C . CYS A 1 187 ? -9.868 -8.798 11.591 1.00 87.44 187 CYS A C 1
ATOM 1458 O O . CYS A 1 187 ? -9.540 -7.684 12.012 1.00 87.44 187 CYS A O 1
ATOM 1460 N N . TYR A 1 188 ? -10.226 -9.023 10.327 1.00 89.38 188 TYR A N 1
ATOM 1461 C CA . TYR A 1 188 ? -10.376 -7.972 9.329 1.00 89.38 188 TYR A CA 1
ATOM 1462 C C . TYR A 1 188 ? -11.571 -7.070 9.658 1.00 89.38 188 TYR A C 1
ATOM 1464 O O . TYR A 1 188 ? -12.632 -7.553 10.061 1.00 89.38 188 TYR A O 1
ATOM 1472 N N . ILE A 1 189 ? -11.402 -5.768 9.449 1.00 92.88 189 ILE A N 1
ATOM 1473 C CA . ILE A 1 189 ? -12.440 -4.749 9.597 1.00 92.88 189 ILE A CA 1
ATOM 1474 C C . ILE A 1 189 ? -12.385 -3.766 8.425 1.00 92.88 189 ILE A C 1
ATOM 1476 O O . ILE A 1 189 ? -11.300 -3.420 7.954 1.00 92.88 189 ILE A O 1
ATOM 1480 N N . GLU A 1 190 ? -13.545 -3.290 7.977 1.00 94.31 190 GLU A N 1
ATOM 1481 C CA . GLU A 1 190 ? -13.689 -2.271 6.935 1.00 94.31 190 GLU A CA 1
ATOM 1482 C C . GLU A 1 190 ? -14.604 -1.140 7.405 1.00 94.31 190 GLU A C 1
ATOM 1484 O O . GLU A 1 190 ? -15.625 -1.371 8.058 1.00 94.31 190 GLU A O 1
ATOM 1489 N N . PHE A 1 191 ? -14.231 0.082 7.038 1.00 94.00 191 PHE A N 1
ATOM 1490 C CA . PHE A 1 191 ? -14.958 1.311 7.317 1.00 94.00 191 PHE A CA 1
ATOM 1491 C C . PHE A 1 191 ? -15.445 1.935 6.011 1.00 94.00 191 PHE A C 1
ATOM 1493 O O . PHE A 1 191 ? -14.729 1.892 5.008 1.00 94.00 191 PHE A O 1
ATOM 1500 N N . ASP A 1 192 ? -16.604 2.584 6.020 1.00 93.19 192 ASP A N 1
ATOM 1501 C CA . ASP A 1 192 ? -17.036 3.451 4.924 1.00 93.19 192 ASP A CA 1
ATOM 1502 C C . ASP A 1 192 ? -16.337 4.822 4.954 1.00 93.19 192 ASP A C 1
ATOM 1504 O O . ASP A 1 192 ? -15.486 5.113 5.799 1.00 93.19 192 ASP A O 1
ATOM 1508 N N . GLU A 1 193 ? -16.688 5.679 3.998 1.00 91.56 193 GLU A N 1
ATOM 1509 C CA . GLU A 1 193 ? -16.165 7.044 3.874 1.00 91.56 193 GLU A CA 1
ATOM 1510 C C . GLU A 1 193 ? -16.547 7.966 5.038 1.00 91.56 193 GLU A C 1
ATOM 1512 O O . GLU A 1 193 ? -15.881 8.977 5.257 1.00 91.56 193 GLU A O 1
ATOM 1517 N N . LYS A 1 194 ? -17.587 7.623 5.804 1.00 91.38 194 LYS A N 1
ATOM 1518 C CA . LYS A 1 194 ? -18.009 8.356 7.003 1.00 91.38 194 LYS A CA 1
ATOM 1519 C C . LYS A 1 194 ? -17.289 7.868 8.259 1.00 91.38 194 LYS A C 1
ATOM 1521 O O . LYS A 1 194 ? -17.389 8.534 9.286 1.00 91.38 194 LYS A O 1
ATOM 1526 N N . GLY A 1 195 ? -16.547 6.764 8.156 1.00 90.62 195 GLY A N 1
ATO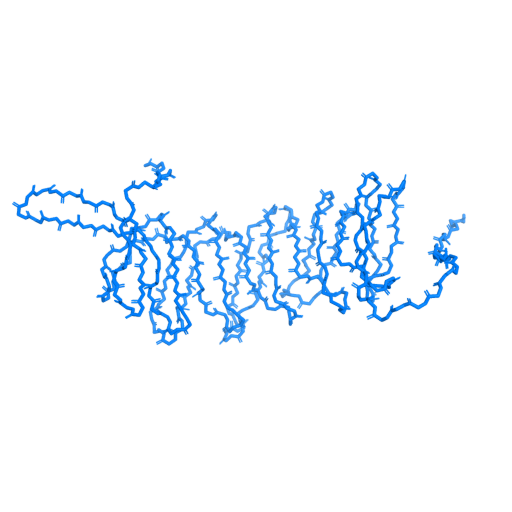M 1527 C CA . GLY A 1 195 ? -15.833 6.112 9.247 1.00 90.62 195 GLY A CA 1
ATOM 1528 C C . GLY A 1 195 ? -16.686 5.125 10.040 1.00 90.62 195 GLY A C 1
ATOM 1529 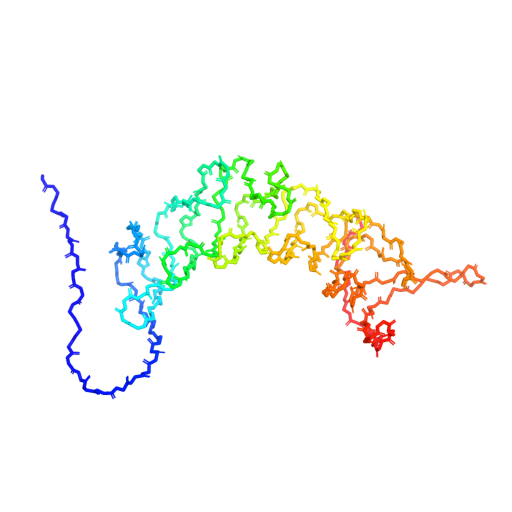O O . GLY A 1 195 ? -16.245 4.668 11.096 1.00 90.62 195 GLY A O 1
ATOM 1530 N N . ASP A 1 196 ? -17.883 4.793 9.555 1.00 90.69 196 ASP A N 1
ATOM 1531 C CA . ASP A 1 196 ? -18.724 3.752 10.133 1.00 90.69 196 ASP A CA 1
ATOM 1532 C C . ASP A 1 196 ? -18.244 2.368 9.682 1.00 90.69 196 ASP A C 1
ATOM 1534 O O . ASP A 1 196 ? -17.730 2.194 8.580 1.00 90.69 196 ASP A O 1
ATOM 1538 N N . ILE A 1 197 ? -18.388 1.369 10.555 1.00 90.56 197 ILE A N 1
ATOM 1539 C CA . ILE A 1 197 ? -17.968 -0.004 10.260 1.00 90.56 197 ILE A CA 1
ATOM 1540 C C . ILE A 1 197 ? -18.962 -0.611 9.270 1.00 90.56 197 ILE A C 1
ATOM 1542 O O . ILE A 1 197 ? -20.159 -0.653 9.546 1.00 90.56 197 ILE A O 1
ATOM 1546 N N . VAL A 1 198 ? -18.460 -1.111 8.142 1.00 90.25 198 VAL A N 1
ATOM 1547 C CA . VAL A 1 198 ? -19.268 -1.785 7.112 1.00 90.25 198 VAL A CA 1
ATOM 1548 C C . VAL A 1 198 ? -18.997 -3.271 7.004 1.00 90.25 198 VAL A C 1
ATOM 1550 O O . VAL A 1 198 ? -19.845 -4.000 6.498 1.00 90.25 198 VAL A O 1
ATOM 1553 N N . LYS A 1 199 ? -17.861 -3.741 7.521 1.00 87.50 199 LYS A N 1
ATOM 1554 C CA . LYS A 1 199 ? -17.537 -5.164 7.559 1.00 87.50 199 LYS A CA 1
ATOM 1555 C C . LYS A 1 199 ? -16.664 -5.493 8.755 1.00 87.50 199 LYS A C 1
ATOM 1557 O O . LYS A 1 199 ? -15.758 -4.729 9.077 1.00 87.50 199 LYS A O 1
ATOM 1562 N N . GLY A 1 200 ? -16.890 -6.643 9.378 1.00 86.00 200 GLY A N 1
ATOM 1563 C CA . GLY A 1 200 ? -15.978 -7.171 10.386 1.00 86.00 200 GLY A CA 1
ATOM 1564 C C . GLY A 1 200 ? -16.451 -8.471 11.019 1.00 86.00 200 GLY A C 1
ATOM 1565 O O . GLY A 1 200 ? -17.541 -8.962 10.722 1.00 86.00 200 GLY A O 1
ATOM 1566 N N . VAL A 1 201 ? -15.620 -9.006 11.913 1.00 82.56 201 VAL A N 1
ATOM 1567 C CA . VAL A 1 201 ? -15.959 -10.170 12.739 1.00 82.56 201 VAL A CA 1
ATOM 1568 C C . VAL A 1 201 ? -16.341 -9.697 14.136 1.00 82.56 201 VAL A C 1
ATOM 1570 O O . VAL A 1 201 ? -15.513 -9.147 14.872 1.00 82.56 201 VAL A O 1
ATOM 1573 N N . ARG A 1 202 ? -17.610 -9.888 14.488 1.00 75.38 202 ARG A N 1
ATOM 1574 C CA . ARG A 1 202 ? -18.188 -9.460 15.762 1.00 75.38 202 ARG A CA 1
ATOM 1575 C C . ARG A 1 202 ? -18.202 -10.617 16.757 1.00 75.38 202 ARG A C 1
ATOM 1577 O O . ARG A 1 202 ? -18.565 -11.736 16.400 1.00 75.38 202 ARG A O 1
ATOM 1584 N N . ASN A 1 203 ? -17.849 -10.319 18.005 1.00 69.19 203 ASN A N 1
ATOM 1585 C CA . ASN A 1 203 ? -18.069 -11.211 19.137 1.00 69.19 203 ASN A CA 1
ATOM 1586 C C . ASN A 1 203 ? -19.440 -10.897 19.752 1.00 69.19 203 ASN A C 1
ATOM 1588 O O . ASN A 1 203 ? -19.696 -9.761 20.160 1.00 69.19 203 ASN A O 1
ATOM 1592 N N . PHE A 1 204 ? -20.307 -11.903 19.852 1.00 63.66 204 PHE A N 1
ATOM 1593 C CA . PHE A 1 204 ? -21.474 -11.862 20.728 1.00 63.66 204 PHE A CA 1
ATOM 1594 C C . PHE A 1 204 ? -21.249 -12.783 21.919 1.00 63.66 204 PHE A C 1
ATOM 1596 O O . PHE A 1 204 ? -21.081 -13.992 21.756 1.00 63.66 204 PHE A O 1
ATOM 1603 N N . ASN A 1 205 ? -21.279 -12.197 23.114 1.00 58.59 205 ASN A N 1
ATOM 1604 C CA . ASN A 1 205 ? -21.373 -12.938 24.361 1.00 58.59 205 ASN A CA 1
ATOM 1605 C C . ASN A 1 205 ? -22.813 -12.824 24.872 1.00 58.59 205 ASN A C 1
ATOM 1607 O O . ASN A 1 205 ? -23.295 -11.714 25.100 1.00 58.59 205 ASN A O 1
ATOM 1611 N N . PHE A 1 206 ? -23.501 -13.955 25.022 1.00 55.81 206 PHE A N 1
ATOM 1612 C CA . PHE A 1 206 ? -24.827 -14.014 25.631 1.00 55.81 206 PHE A CA 1
ATOM 1613 C C . PHE A 1 206 ? -24.678 -14.402 27.109 1.00 55.81 206 PHE A C 1
ATOM 1615 O O . PHE A 1 206 ? -24.669 -15.602 27.414 1.00 55.81 206 PHE A O 1
ATOM 1622 N N . PRO A 1 207 ? -24.593 -13.426 28.038 1.00 47.62 207 PRO A N 1
ATOM 1623 C CA . PRO A 1 207 ? -24.203 -13.674 29.429 1.00 47.62 207 PRO A CA 1
ATOM 1624 C C . PRO A 1 207 ? -25.116 -14.677 30.143 1.00 47.62 207 PRO A C 1
ATOM 1626 O O . PRO A 1 207 ? -24.646 -15.457 30.962 1.00 47.62 207 PRO A O 1
ATOM 1629 N N . ASN A 1 208 ? -26.394 -14.735 29.765 1.00 55.97 208 ASN A N 1
ATOM 1630 C CA . ASN A 1 208 ? -27.380 -15.620 30.392 1.00 55.97 208 ASN A CA 1
ATOM 1631 C C . ASN A 1 208 ? -27.367 -17.060 29.846 1.00 55.97 208 ASN A C 1
ATOM 1633 O O . ASN A 1 208 ? -28.085 -17.909 30.359 1.00 55.97 208 ASN A O 1
ATOM 1637 N N . THR A 1 209 ? -26.597 -17.342 28.790 1.00 55.50 209 THR A N 1
ATOM 1638 C CA . THR A 1 209 ? -26.565 -18.671 28.144 1.00 55.50 209 THR A CA 1
ATOM 1639 C C . THR A 1 209 ? -25.160 -19.254 28.011 1.00 55.50 209 THR A C 1
ATOM 1641 O O . THR A 1 209 ? -25.020 -20.393 27.579 1.00 55.50 209 THR A O 1
ATOM 1644 N N . GLY A 1 210 ? -24.111 -18.478 28.317 1.00 51.38 210 GLY A N 1
ATOM 1645 C CA . GLY A 1 210 ? -22.715 -18.871 28.083 1.00 51.38 210 GLY A CA 1
ATOM 1646 C C . GLY A 1 210 ? -22.361 -19.075 26.603 1.00 51.38 210 GLY A C 1
ATOM 1647 O O . GLY A 1 210 ? -21.275 -19.555 26.285 1.00 51.38 210 GLY A O 1
ATOM 1648 N N . LYS A 1 211 ? -23.273 -18.737 25.682 1.00 49.41 211 LYS A N 1
ATOM 1649 C CA . LYS A 1 211 ? -23.103 -18.948 24.247 1.00 49.41 211 LYS A CA 1
ATOM 1650 C C . LYS A 1 211 ? -22.253 -17.829 23.652 1.00 49.41 211 LYS A C 1
ATOM 1652 O O . LYS A 1 211 ? -22.595 -16.651 23.768 1.00 49.41 211 LYS A O 1
ATOM 1657 N N . PHE A 1 212 ? -21.188 -18.223 22.961 1.00 52.72 212 PHE A N 1
ATOM 1658 C CA . PHE A 1 212 ? -20.357 -17.341 22.148 1.00 52.72 212 PHE A CA 1
ATOM 1659 C C . PHE A 1 212 ? -20.696 -17.541 20.675 1.00 52.72 212 PHE A C 1
ATOM 1661 O O . PHE A 1 212 ? -20.675 -18.669 20.180 1.00 52.72 212 PHE A O 1
ATOM 1668 N N . ILE A 1 213 ? -21.011 -16.454 19.973 1.00 62.41 213 ILE A N 1
ATOM 1669 C CA . ILE A 1 213 ? -21.217 -16.477 18.523 1.00 62.41 213 ILE A CA 1
ATOM 1670 C C . ILE A 1 213 ? -20.196 -15.543 17.877 1.00 62.41 213 ILE A C 1
ATOM 1672 O O . ILE A 1 213 ? -20.055 -14.385 18.277 1.00 62.41 213 ILE A O 1
ATOM 1676 N N . ILE A 1 214 ? -19.468 -16.079 16.897 1.00 61.16 214 ILE A N 1
ATOM 1677 C CA . ILE A 1 214 ? -18.570 -15.330 16.020 1.00 61.16 214 ILE A CA 1
ATOM 1678 C C . ILE A 1 214 ? -19.321 -15.114 14.713 1.00 61.16 214 ILE A C 1
ATOM 1680 O O . ILE A 1 214 ? -19.652 -16.081 14.026 1.00 61.16 214 ILE A O 1
ATOM 1684 N N . GLU A 1 215 ? -19.584 -13.857 14.371 1.00 69.75 215 GLU A N 1
ATOM 1685 C CA . GLU A 1 215 ? -20.359 -13.517 13.180 1.00 69.75 215 GLU A CA 1
ATOM 1686 C C . GLU A 1 215 ? -19.548 -12.643 12.232 1.00 69.75 215 GLU A C 1
ATOM 1688 O O . GLU A 1 215 ? -19.010 -11.604 12.621 1.00 69.75 215 GLU A O 1
ATOM 1693 N N . HIS A 1 216 ? -19.502 -13.051 10.963 1.00 71.38 216 HIS A N 1
ATOM 1694 C CA . HIS A 1 216 ? -19.128 -12.160 9.871 1.00 71.38 216 HIS A CA 1
ATOM 1695 C C . HIS A 1 216 ? -20.329 -11.275 9.567 1.00 71.38 216 HIS A C 1
ATOM 1697 O O . HIS A 1 216 ? -21.378 -11.781 9.158 1.00 71.38 216 HIS A O 1
ATOM 1703 N N . ILE A 1 217 ? -20.172 -9.973 9.784 1.00 74.06 217 ILE A N 1
ATOM 1704 C CA . ILE A 1 217 ? -21.228 -8.989 9.570 1.00 74.06 217 ILE A CA 1
ATOM 1705 C C . ILE A 1 217 ? -20.822 -8.048 8.448 1.00 74.06 217 ILE A C 1
ATOM 1707 O O . ILE A 1 217 ? -19.724 -7.491 8.452 1.00 74.06 217 ILE A O 1
ATOM 1711 N N . GLU A 1 218 ? -21.762 -7.826 7.536 1.00 78.31 218 GLU A N 1
ATOM 1712 C CA . GLU A 1 218 ? -21.763 -6.694 6.613 1.00 78.31 218 GLU A CA 1
ATOM 1713 C C . GLU A 1 218 ? -22.886 -5.729 7.004 1.00 78.31 218 GLU A C 1
ATOM 1715 O O . GLU A 1 218 ? -24.011 -6.161 7.271 1.00 78.31 218 GLU A O 1
ATOM 1720 N N . PHE A 1 219 ? -22.600 -4.427 7.025 1.00 75.56 219 PHE A N 1
ATOM 1721 C CA . PHE A 1 219 ? -23.595 -3.386 7.269 1.00 75.56 219 PHE A CA 1
ATOM 1722 C C . PHE A 1 219 ? -23.976 -2.700 5.957 1.00 75.56 219 PHE A C 1
ATOM 1724 O O . PHE A 1 219 ? -23.118 -2.310 5.166 1.00 75.56 219 PHE A O 1
ATOM 1731 N N . LYS A 1 220 ? -25.275 -2.486 5.752 1.00 72.12 220 LYS A N 1
ATOM 1732 C CA . LYS A 1 220 ? -25.825 -1.657 4.678 1.00 72.12 220 LYS A CA 1
ATOM 1733 C C . LYS A 1 220 ? -26.588 -0.504 5.318 1.00 72.12 220 LYS A C 1
ATOM 1735 O O . LYS A 1 220 ? -27.538 -0.735 6.061 1.00 72.12 220 LYS A O 1
ATOM 1740 N N . ASN A 1 221 ? -26.152 0.731 5.069 1.00 69.31 221 ASN A N 1
ATOM 1741 C CA . ASN A 1 221 ? -26.720 1.941 5.684 1.00 69.31 221 ASN A CA 1
ATOM 1742 C C . ASN A 1 221 ? -26.776 1.865 7.226 1.00 69.31 221 ASN A C 1
ATOM 1744 O O . ASN A 1 221 ? -27.787 2.203 7.836 1.00 69.31 221 ASN A O 1
ATOM 1748 N N . GLY A 1 222 ? -25.715 1.348 7.855 1.00 65.38 222 GLY A N 1
ATOM 1749 C CA . GLY A 1 222 ? -25.647 1.172 9.311 1.00 65.38 222 GLY A CA 1
ATOM 1750 C C . GLY A 1 222 ? -26.490 0.017 9.868 1.00 65.38 222 GLY A C 1
ATOM 1751 O O . GLY A 1 222 ? -26.485 -0.214 11.069 1.00 65.38 222 GLY A O 1
ATOM 1752 N N . THR A 1 223 ? -27.190 -0.749 9.029 1.00 67.88 223 THR A N 1
ATOM 1753 C CA . THR A 1 223 ? -27.966 -1.916 9.477 1.00 67.88 223 THR A CA 1
ATOM 1754 C C . THR A 1 223 ? -27.227 -3.205 9.113 1.00 67.88 223 THR A C 1
ATOM 1756 O O . THR A 1 223 ? -26.829 -3.341 7.954 1.00 67.88 223 THR A O 1
ATOM 1759 N N . PRO A 1 224 ? -27.031 -4.162 10.043 1.00 69.38 224 PRO A N 1
ATOM 1760 C CA . PRO A 1 224 ? -26.492 -5.481 9.714 1.00 69.38 224 PRO A CA 1
ATOM 1761 C C . PRO A 1 224 ? -27.362 -6.146 8.639 1.00 69.38 224 PRO A C 1
ATOM 1763 O O . PRO A 1 224 ? -28.557 -6.344 8.841 1.00 69.38 224 PRO A O 1
ATOM 1766 N N . TYR A 1 225 ? -26.780 -6.441 7.480 1.00 56.00 225 TYR A N 1
ATOM 1767 C CA . TYR A 1 225 ? -27.504 -6.887 6.287 1.00 56.00 225 TYR A CA 1
ATOM 1768 C C . TYR A 1 225 ? -27.176 -8.331 5.892 1.00 56.00 225 TYR A C 1
ATOM 1770 O O . TYR A 1 225 ? -27.993 -8.983 5.242 1.00 56.00 225 TYR A O 1
ATOM 1778 N N . ARG A 1 226 ? -26.015 -8.871 6.290 1.00 60.47 226 ARG A N 1
ATOM 1779 C CA . ARG A 1 226 ? -25.646 -10.249 5.947 1.00 60.47 226 ARG A CA 1
ATOM 1780 C C . ARG A 1 226 ? -24.893 -10.952 7.071 1.00 60.47 226 ARG A C 1
ATOM 1782 O O . ARG A 1 226 ? -23.828 -10.503 7.478 1.00 60.47 226 ARG A O 1
ATOM 1789 N N . LE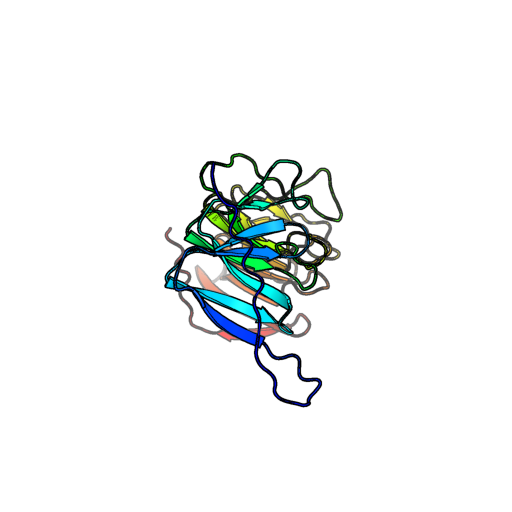U A 1 227 ? -25.462 -12.075 7.507 1.00 55.91 227 LEU A N 1
ATOM 1790 C CA . LEU A 1 227 ? -24.859 -13.077 8.381 1.00 55.91 227 LEU A CA 1
ATOM 1791 C C . LEU A 1 227 ? -24.452 -14.245 7.485 1.00 55.91 227 LEU A C 1
ATOM 1793 O O . LEU A 1 227 ? -25.313 -14.914 6.914 1.00 55.91 227 LEU A O 1
ATOM 1797 N N . THR A 1 228 ? -23.157 -14.477 7.296 1.00 47.66 228 THR A N 1
ATOM 1798 C CA . THR A 1 228 ? -22.705 -15.699 6.614 1.00 47.66 228 THR A CA 1
ATOM 1799 C C . THR A 1 228 ? -22.015 -16.613 7.610 1.00 47.66 228 THR A C 1
ATOM 1801 O O . THR A 1 228 ? -20.943 -16.316 8.129 1.00 47.66 228 THR A O 1
ATOM 1804 N N . ASN A 1 229 ? -22.636 -17.768 7.851 1.00 42.50 229 ASN A N 1
ATOM 1805 C CA . ASN A 1 229 ? -21.994 -18.905 8.495 1.00 42.50 229 ASN A CA 1
ATOM 1806 C C . ASN A 1 229 ? -21.007 -19.517 7.497 1.00 42.50 229 ASN A C 1
ATOM 1808 O O . ASN A 1 229 ? -21.383 -20.461 6.807 1.00 42.50 229 ASN A O 1
ATOM 1812 N N . LYS A 1 230 ? -19.807 -18.939 7.361 1.00 43.84 230 LYS A N 1
ATOM 1813 C CA . LYS A 1 230 ? -18.547 -19.562 6.891 1.00 43.84 230 LYS A CA 1
ATOM 1814 C C . LYS A 1 230 ? -17.672 -18.538 6.171 1.00 43.84 230 LYS A C 1
ATOM 1816 O O . LYS A 1 230 ? -17.911 -18.232 5.012 1.00 43.84 230 LYS A O 1
ATOM 1821 N N . LEU A 1 231 ? -16.598 -18.140 6.842 1.00 39.78 231 LEU A N 1
ATOM 1822 C CA . LEU A 1 231 ? -15.217 -18.351 6.396 1.00 39.78 231 LEU A CA 1
ATOM 1823 C C . LEU A 1 231 ? -14.401 -18.581 7.680 1.00 39.78 231 LEU A C 1
ATOM 1825 O O . LEU A 1 231 ? -14.648 -17.871 8.664 1.00 39.78 231 LEU A O 1
ATOM 1829 N N . PRO A 1 232 ? -13.513 -19.590 7.733 1.00 40.84 232 PRO A N 1
ATOM 1830 C CA . PRO A 1 232 ? -12.730 -19.841 8.928 1.00 40.84 232 PRO A CA 1
ATOM 1831 C C . PRO A 1 232 ? -11.825 -18.635 9.151 1.00 40.84 232 PRO A C 1
ATOM 1833 O O . PRO A 1 232 ? -11.050 -18.241 8.282 1.00 40.84 232 PRO A O 1
ATOM 1836 N N . CYS A 1 233 ? -11.950 -18.025 10.322 1.00 41.22 233 CYS A N 1
ATOM 1837 C CA . CYS A 1 233 ? -10.841 -17.272 10.859 1.00 41.22 233 CYS A CA 1
ATOM 1838 C C . CYS A 1 233 ? -9.727 -18.302 11.085 1.00 41.22 233 CYS A C 1
ATOM 1840 O O . CYS A 1 233 ? -9.801 -19.061 12.050 1.00 41.22 233 CYS A O 1
ATOM 1842 N N . GLU A 1 234 ? -8.725 -18.368 10.208 1.00 39.72 234 GLU A N 1
ATOM 1843 C CA . GLU A 1 234 ? -7.426 -18.952 10.559 1.00 39.72 234 GLU A CA 1
ATOM 1844 C C . GLU A 1 234 ? -6.749 -17.981 11.535 1.00 39.72 234 GLU A C 1
ATOM 1846 O O . GLU A 1 234 ? -5.832 -17.237 11.208 1.00 39.72 234 GLU A O 1
ATOM 1851 N N . CYS A 1 235 ? -7.313 -17.886 12.735 1.00 40.59 235 CYS A N 1
ATOM 1852 C CA . CYS A 1 235 ? -6.679 -17.248 13.868 1.00 40.59 235 CYS A CA 1
ATOM 1853 C C . CYS A 1 235 ? -6.074 -18.391 14.669 1.00 40.59 235 CYS A C 1
ATOM 1855 O O . CYS A 1 235 ? -6.775 -19.005 15.474 1.00 40.59 235 CYS A O 1
ATOM 1857 N N . GLU A 1 236 ? -4.810 -18.712 14.397 1.00 33.66 236 GLU A N 1
ATOM 1858 C CA . GLU A 1 236 ? -4.026 -19.509 15.335 1.00 33.66 236 GLU A CA 1
ATOM 1859 C C . GLU A 1 236 ? -4.041 -18.785 16.687 1.00 33.66 236 GLU A C 1
ATOM 1861 O O . GLU A 1 236 ? -3.795 -17.577 16.776 1.00 33.66 236 GLU A O 1
ATOM 1866 N N . SER A 1 237 ? -4.484 -19.530 17.697 1.00 34.50 237 SER A N 1
ATOM 1867 C CA . SER A 1 237 ? -4.528 -19.168 19.113 1.00 34.50 237 SER A CA 1
ATOM 1868 C C . SER A 1 237 ? -3.139 -18.982 19.698 1.00 34.50 237 SER A C 1
ATOM 1870 O O . SER A 1 237 ? -2.296 -19.858 19.399 1.00 34.50 237 SER A O 1
#

Radius of gyration: 22.26 Å; Cα contacts (8 Å, |Δi|>4): 558; chains: 1; bounding box: 63×35×70 Å

Sequence (237 aa):
MNKIALLIIFLLSANLSNSQSTKTHKLMRDTIVKVGNTSVMFLRGTDITIKDRKNVISGTLANNLKLYSAAKKDVFLSKNTKVVFNANGKVISGTLHISQKNICFPLPRDPNRCIQVLEGSYFSLYDDGTFQSGTLKNIAGFKPSNSKTLILFLNNGLVYLRDDGTIKSGYLYKELNSKWGQFRGGCYIEFDEKGDIVKGVRNFNFPNTGKFIIEHIEFKNGTPYRLTNKLPCECES

Solvent-accessible surface area (backbone atoms only — not comparable to full-atom values): 13208 Å² total; per-residue (Å²): 136,86,80,82,82,78,81,78,86,84,77,85,90,81,85,90,73,102,61,87,48,71,47,75,44,74,29,91,47,71,40,77,43,70,32,61,96,42,81,44,46,31,28,46,78,32,52,36,33,30,37,67,88,68,39,48,36,35,32,30,22,56,46,66,41,78,50,81,86,51,42,92,56,93,40,42,30,33,44,79,30,56,38,32,30,42,94,73,31,46,75,27,32,34,28,34,27,66,90,52,81,82,48,37,34,46,30,73,80,40,69,90,45,55,48,44,53,30,50,58,31,55,39,35,33,39,95,91,42,43,58,27,34,32,29,22,53,49,68,44,71,36,31,32,31,96,46,91,58,72,46,49,26,26,46,72,23,53,36,31,37,35,86,68,48,26,39,34,32,31,23,23,52,47,66,42,82,52,100,90,44,41,30,44,42,73,31,55,38,31,34,44,89,71,34,48,72,34,35,34,38,34,57,44,78,39,86,93,72,78,46,75,47,81,41,45,40,34,37,55,95,85,36,84,68,42,81,56,99,76,74,84,78,89,66,86,128

Secondary structure (DSSP, 8-state):
---------------------EEEEE-SS-EEEEETTEEEEEPTTSEEEEETTTEEEEEEBSS-EEEPSSSSS-EEEPTTSEEEE-TTS-EEEEEB-TT-TT--EEETTEEEEEE-BPTT-EEEE-TTS-EEEEEBSS-EEEPPTT----EEE-TT-EEEE-TTS-EEEEEBSS-EEETTEEEPTTSEEEE-TTS-EEEEEEEEEETTTTEEEEEEEEEETTEEEEEE---------

Mean predicted aligned error: 10.16 Å

Foldseek 3Di:
DDDDPPDDDDDDDDDDDPDFDKDKDQAQAFDFDDAQNDTFTAHHRWIWIDTPNRHTFKGAGQQWDFAPDFFPDTWTADHRWMWGADRNRHTFKGATAQPDPDTFGAQQVGRVH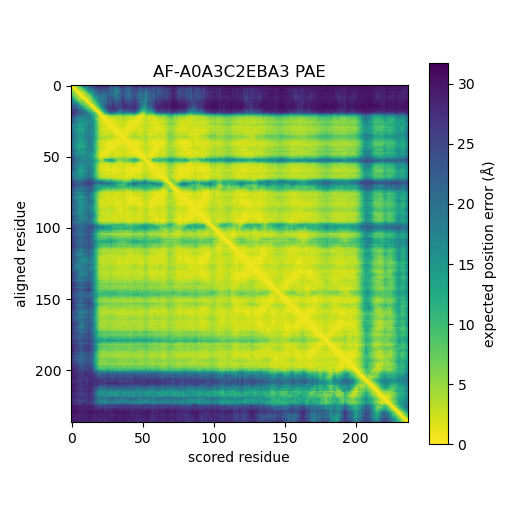TFAAHHRWMFGHDNVSHGFKGAGQAWDWFAAAPGPDTFTAHHRKIFGADPNRGGQKIAGQAWDQDPLAIFGHRKIWGADNNRHTQWGWHWDQPPVPRDIDTFTFGDDPSHGDDTDPDDDSPPDD

Nearest PDB structures (foldseek):
  1n0s-assembly2_B  TM=2.157E-01  e=4.157E+00  Pieris brassicae
  5b0r-assembly1_B  TM=1.560E-01  e=6.924E+00  Listeria innocua Clip11262

pLDDT: mean 80.75, std 19.51, range [29.14, 98.5]